Protein AF-A0A8H7IFA9-F1 (afdb_monomer_lite)

Organism: NCBI:txid456999

pLDDT: mean 80.18, std 21.83, range [23.36, 97.38]

Sequence (296 aa):
MSWFSVPSDTEEASKGNGGKNRCCEAQCGYASTTGPEGLSLKAERMDFEYNALKLVSSNLALSTVVGVPHVHAYDPRTHTLIMSDLAPFQLLSNALQEGDDKVVSRIGRALGEFMGRFHKWTSLPEHADTRKRFLENEASREDLLDYRWKLAISGAKRYGLGHDWMAEMRDEGMRDAKLGGPVVCMGDFWCSNILVSTGGDLKLYINRLGNRTPMPFMREFFKAYTTHMHLDKAHLALNVGRDLLSFGIDASWLLHSDGDVKRSIAQTGLELLEAARTGDKKALSRNPALADMYRI

Radius of gyration: 19.15 Å; chains: 1; bounding box: 44×47×42 Å

Foldseek 3Di:
DAKAFDDDADDDDDADDDDDDFFFDFPPDPPQPQDVVRLDDDLCRLVLVVLVLVLQRGHPVLAPFEHEWAWDDADPVRSTTTTDDDPPKAQVQCCCVVPDLVSLLVQLQRQLSSQLSQQRHQLDPVNPVVNVVSLVRCCRLPVVLLVLLVQLQVLCVVLVNHDPCSVVLSVVSSVNSNVGYRGMDPSCQDSCFKIWDPDDDTHIGTHDHADDDDDSRNLSSLVNNVVRTDDDLLVVLLVQLSCLSGCVQPPPNCPPPDPVSSSVSNVLSSLSNVCSVVVVPVSSCPRPVCVSSNVD

Structure (mmCIF, N/CA/C/O backbone):
data_AF-A0A8H7IFA9-F1
#
_entry.id   AF-A0A8H7IFA9-F1
#
loop_
_atom_site.group_PDB
_atom_site.id
_atom_site.type_symbol
_atom_site.label_atom_id
_atom_site.label_alt_id
_atom_site.label_comp_id
_atom_site.label_asym_id
_atom_site.label_entity_id
_atom_site.label_seq_id
_atom_site.pdbx_PDB_ins_code
_atom_site.Cartn_x
_atom_site.Cartn_y
_atom_site.Cartn_z
_atom_site.occupancy
_atom_site.B_iso_or_equiv
_atom_site.auth_seq_id
_atom_site.auth_comp_id
_atom_site.auth_asym_id
_atom_site.auth_atom_id
_atom_site.pdbx_PDB_model_num
ATOM 1 N N . MET A 1 1 ? -7.585 -4.317 -7.102 1.00 33.78 1 MET A N 1
ATOM 2 C CA . MET A 1 1 ? -6.611 -4.886 -6.159 1.00 33.78 1 MET A CA 1
ATOM 3 C C . MET A 1 1 ? -5.366 -5.345 -6.898 1.00 33.78 1 MET A C 1
ATOM 5 O O . MET A 1 1 ? -5.423 -5.605 -8.098 1.00 33.78 1 MET A O 1
ATOM 9 N N . SER A 1 2 ? -4.224 -5.358 -6.219 1.00 34.31 2 SER A N 1
ATOM 10 C CA . SER A 1 2 ? -2.905 -5.695 -6.764 1.00 34.31 2 SER A CA 1
ATOM 11 C C . SER A 1 2 ? -2.008 -6.133 -5.614 1.00 34.31 2 SER A C 1
ATOM 13 O O . SER A 1 2 ? -2.077 -5.540 -4.538 1.00 34.31 2 SER A O 1
ATOM 15 N N . TRP A 1 3 ? -1.178 -7.149 -5.842 1.00 36.59 3 TRP A N 1
ATOM 16 C CA . TRP A 1 3 ? -0.348 -7.783 -4.815 1.00 36.59 3 TRP A CA 1
ATOM 17 C C . TRP A 1 3 ? 1.044 -8.081 -5.392 1.00 36.59 3 TRP A C 1
ATOM 19 O O . TRP A 1 3 ? 1.136 -8.610 -6.499 1.00 36.59 3 TRP A O 1
ATOM 29 N N . PHE A 1 4 ? 2.101 -7.708 -4.668 1.00 35.22 4 PHE A N 1
ATOM 30 C CA . PHE A 1 4 ? 3.522 -7.851 -5.044 1.00 35.22 4 PHE A CA 1
ATOM 31 C C . PHE A 1 4 ? 4.385 -7.989 -3.770 1.00 35.22 4 PHE A C 1
ATOM 33 O O . PHE A 1 4 ? 3.815 -8.077 -2.684 1.00 35.22 4 PHE A O 1
ATOM 40 N N . SER A 1 5 ? 5.725 -8.025 -3.850 1.00 28.70 5 SER A N 1
ATOM 41 C CA . SER A 1 5 ? 6.581 -8.288 -2.670 1.00 28.70 5 SER A CA 1
ATOM 42 C C . SER A 1 5 ? 7.761 -7.321 -2.456 1.00 28.70 5 SER A C 1
ATOM 44 O O . SER A 1 5 ? 8.273 -6.782 -3.432 1.00 28.70 5 SER A O 1
ATOM 46 N N . VAL A 1 6 ? 8.160 -7.084 -1.187 1.00 33.47 6 VAL A N 1
ATOM 47 C CA . VAL A 1 6 ? 9.027 -5.951 -0.732 1.00 33.47 6 VAL A CA 1
ATOM 48 C C . VAL A 1 6 ? 10.023 -6.350 0.411 1.00 33.47 6 VAL A C 1
ATOM 50 O O . VAL A 1 6 ? 9.720 -7.299 1.135 1.00 33.47 6 VAL A O 1
ATOM 53 N N . PRO A 1 7 ? 11.206 -5.700 0.589 1.00 26.55 7 PRO A N 1
ATOM 54 C CA . PRO A 1 7 ? 12.233 -6.005 1.628 1.00 26.55 7 PRO A CA 1
ATOM 55 C C . PRO A 1 7 ? 11.936 -5.807 3.143 1.00 26.55 7 PRO A C 1
ATOM 57 O O . PRO A 1 7 ? 11.428 -4.760 3.536 1.00 26.55 7 PRO A O 1
ATOM 60 N N . SER A 1 8 ? 12.342 -6.799 3.976 1.00 31.69 8 SER A N 1
ATOM 61 C CA . SER A 1 8 ? 12.458 -6.866 5.469 1.00 31.69 8 SER A CA 1
ATOM 62 C C . SER A 1 8 ? 12.531 -8.331 6.005 1.00 31.69 8 SER A C 1
ATOM 64 O O . SER A 1 8 ? 11.895 -9.198 5.409 1.00 31.69 8 SER A O 1
ATOM 66 N N . ASP A 1 9 ? 13.168 -8.617 7.155 1.00 29.77 9 ASP A N 1
ATOM 67 C CA . ASP A 1 9 ? 13.463 -9.992 7.664 1.00 29.77 9 ASP A CA 1
ATOM 68 C C . ASP A 1 9 ? 12.607 -10.506 8.887 1.00 29.77 9 ASP A C 1
ATOM 70 O O . ASP A 1 9 ? 12.292 -9.710 9.767 1.00 29.77 9 ASP A O 1
ATOM 74 N N . THR A 1 10 ? 12.304 -11.833 8.963 1.00 34.34 10 THR A N 1
ATOM 75 C CA . THR A 1 10 ? 11.908 -12.735 10.126 1.00 34.34 10 THR A CA 1
ATOM 76 C C . THR A 1 10 ? 10.677 -12.415 11.047 1.00 34.34 10 THR A C 1
ATOM 78 O O . THR A 1 10 ? 10.034 -11.382 10.877 1.00 34.34 10 THR A O 1
ATOM 81 N N . GLU A 1 11 ? 10.264 -13.162 12.112 1.00 30.22 11 GLU A N 1
ATOM 82 C CA . GLU A 1 11 ? 9.839 -14.590 12.374 1.00 30.22 11 GLU A CA 1
ATOM 83 C C . GLU A 1 11 ? 8.815 -14.646 13.573 1.00 30.22 11 GLU A C 1
ATOM 85 O O . GLU A 1 11 ? 8.858 -13.727 14.395 1.00 30.22 11 GLU A O 1
ATOM 90 N N . GLU A 1 12 ? 7.849 -15.564 13.839 1.00 31.11 12 GLU A N 1
ATOM 91 C CA . GLU A 1 12 ? 7.460 -16.936 13.382 1.00 31.11 12 GLU A CA 1
ATOM 92 C C . GLU A 1 12 ? 5.887 -17.133 13.311 1.00 31.11 12 GLU A C 1
ATOM 94 O O . GLU A 1 12 ? 5.221 -16.279 12.726 1.00 31.11 12 GLU A O 1
ATOM 99 N N . ALA A 1 13 ? 5.257 -18.210 13.846 1.00 30.11 13 ALA A N 1
ATOM 100 C CA . ALA A 1 13 ? 4.047 -18.884 13.291 1.00 30.11 13 ALA A CA 1
ATOM 101 C C . ALA A 1 13 ? 2.819 -19.199 14.233 1.00 30.11 13 ALA A C 1
ATOM 103 O O . ALA A 1 13 ? 2.802 -18.886 15.423 1.00 30.11 13 ALA A O 1
ATOM 104 N N . SER A 1 14 ? 1.792 -19.897 13.674 1.00 34.59 14 SER A N 1
ATOM 105 C CA . SER A 1 14 ? 0.638 -20.660 14.283 1.00 34.59 14 SER A CA 1
ATOM 106 C C . SER A 1 14 ? -0.839 -20.149 14.101 1.00 34.59 14 SER A C 1
ATOM 108 O O . SER A 1 14 ? -1.052 -19.124 13.463 1.00 34.59 14 SER A O 1
ATOM 110 N N . LYS A 1 15 ? -1.886 -20.955 14.454 1.00 32.59 15 LYS A N 1
ATOM 111 C CA . LYS A 1 15 ? -3.124 -21.179 13.615 1.00 32.59 15 LYS A CA 1
ATOM 112 C C . LYS A 1 15 ? -4.552 -21.197 14.267 1.00 32.59 15 LYS A C 1
ATOM 114 O O . LYS A 1 15 ? -4.747 -21.870 15.271 1.00 32.59 15 LYS A O 1
ATOM 119 N N . GLY A 1 16 ? -5.572 -20.725 13.504 1.00 29.52 16 GLY A N 1
ATOM 120 C CA . GLY A 1 16 ? -6.921 -21.353 13.268 1.00 29.52 16 GLY A CA 1
ATOM 121 C C . GLY A 1 16 ? -8.156 -21.002 14.157 1.00 29.52 16 GLY A C 1
ATOM 122 O O . GLY A 1 16 ? -7.973 -20.518 15.264 1.00 29.52 16 GLY A O 1
ATOM 123 N N . ASN A 1 17 ? -9.443 -21.255 13.789 1.00 30.64 17 ASN A N 1
ATOM 124 C CA . ASN A 1 17 ? -10.125 -21.444 12.472 1.00 30.64 17 ASN A CA 1
ATOM 125 C C . ASN A 1 17 ? -11.706 -21.384 12.545 1.00 30.64 17 ASN A C 1
ATOM 127 O O . ASN A 1 17 ? -12.272 -21.840 13.533 1.00 30.64 17 ASN A O 1
ATOM 131 N N . GLY A 1 18 ? -12.403 -20.961 11.461 1.00 25.23 18 GLY A N 1
ATOM 132 C CA . GLY A 1 18 ? -13.845 -21.198 11.117 1.00 25.23 18 GLY A CA 1
ATOM 133 C C . GLY A 1 18 ? -14.915 -20.163 11.568 1.00 25.23 18 GLY A C 1
ATOM 134 O O . GLY A 1 18 ? -14.812 -19.629 12.663 1.00 25.23 18 GLY A O 1
ATOM 135 N N . GLY A 1 19 ? -16.007 -19.830 10.837 1.00 29.62 19 GLY A N 1
ATOM 136 C CA . GLY A 1 19 ? -16.478 -20.105 9.448 1.00 29.62 19 GLY A CA 1
ATOM 137 C C . GLY A 1 19 ? -17.894 -19.493 9.165 1.00 29.62 19 GLY A C 1
ATOM 138 O O . GLY A 1 19 ? -18.663 -19.349 10.115 1.00 29.62 19 GLY A O 1
ATOM 139 N N . LYS A 1 20 ? -18.263 -19.077 7.920 1.00 33.31 20 LYS A N 1
ATOM 140 C CA . LYS A 1 20 ? -19.578 -18.415 7.600 1.00 33.31 20 LYS A CA 1
ATOM 141 C C . LYS A 1 20 ? -20.036 -18.402 6.101 1.00 33.31 20 LYS A C 1
ATOM 143 O O . LYS A 1 20 ? -19.417 -19.044 5.262 1.00 33.31 20 LYS A O 1
ATOM 148 N N . ASN A 1 21 ? -21.157 -17.708 5.804 1.00 32.62 21 ASN A N 1
ATOM 149 C CA . ASN A 1 21 ? -21.997 -17.740 4.571 1.00 32.62 21 ASN A CA 1
ATOM 150 C C . ASN A 1 21 ? -21.456 -16.997 3.307 1.00 32.62 21 ASN A C 1
ATOM 152 O O . ASN A 1 21 ? -20.339 -16.484 3.311 1.00 32.62 21 ASN A O 1
ATOM 156 N N . ARG A 1 22 ? -22.240 -16.989 2.200 1.00 27.75 22 ARG A N 1
ATOM 157 C CA . ARG A 1 22 ? -21.751 -16.879 0.802 1.00 27.75 22 ARG A CA 1
ATOM 158 C C . ARG A 1 22 ? -22.452 -15.864 -0.135 1.00 27.75 22 ARG A C 1
ATOM 160 O O . ARG A 1 22 ? -23.642 -15.632 0.041 1.00 27.75 22 ARG A O 1
ATOM 167 N N . CYS A 1 23 ? -21.745 -15.364 -1.166 1.00 29.56 23 CYS A N 1
ATOM 168 C CA . CYS A 1 23 ? -22.282 -14.645 -2.354 1.00 29.56 23 CYS A CA 1
ATOM 169 C C . CYS A 1 23 ? -21.376 -14.833 -3.608 1.00 29.56 23 CYS A C 1
ATOM 171 O O . CYS A 1 23 ? -20.555 -15.746 -3.609 1.00 29.56 23 CYS A O 1
ATOM 173 N N . CYS A 1 24 ? -21.522 -14.030 -4.677 1.00 23.83 24 CYS A N 1
ATOM 174 C CA . CYS A 1 24 ? -20.833 -14.204 -5.972 1.00 23.83 24 CYS A CA 1
ATOM 175 C C . CYS A 1 24 ? -20.345 -12.877 -6.604 1.00 23.83 24 CYS A C 1
ATOM 177 O O . CYS A 1 24 ? -21.179 -12.016 -6.874 1.00 23.83 24 CYS A O 1
ATOM 179 N N . GLU A 1 25 ? -19.059 -12.750 -6.980 1.00 29.62 25 GLU A N 1
ATOM 180 C CA . GLU A 1 25 ? -18.563 -11.663 -7.853 1.00 29.62 25 GLU A CA 1
ATOM 181 C C . GLU A 1 25 ? -18.130 -12.211 -9.226 1.00 29.62 25 GLU A C 1
ATOM 183 O O . GLU A 1 25 ? -17.012 -12.680 -9.442 1.00 29.62 25 GLU A O 1
ATOM 188 N N . ALA A 1 26 ? -19.022 -12.125 -10.210 1.00 25.45 26 ALA A N 1
ATOM 189 C CA . ALA A 1 26 ? -18.613 -12.299 -11.596 1.00 25.45 26 ALA A CA 1
ATOM 190 C C . ALA A 1 26 ? -18.036 -10.978 -12.123 1.00 25.45 26 ALA A C 1
ATOM 192 O O . ALA A 1 26 ? -18.795 -10.043 -12.381 1.00 25.45 26 ALA A O 1
ATOM 193 N N . GLN A 1 27 ? -16.726 -10.927 -12.397 1.00 29.81 27 GLN A N 1
ATOM 194 C CA . GLN A 1 27 ? -16.172 -9.962 -13.359 1.00 29.81 27 GLN A CA 1
ATOM 195 C C . GLN A 1 27 ? -16.585 -10.383 -14.778 1.00 29.81 27 GLN A C 1
ATOM 197 O O . GLN A 1 27 ? -15.772 -10.782 -15.608 1.00 29.81 27 GLN A O 1
ATOM 202 N N . CYS A 1 28 ? -17.898 -10.327 -15.025 1.00 23.36 28 CYS A N 1
ATOM 203 C CA . CYS A 1 28 ? -18.499 -10.506 -16.336 1.00 23.36 28 CYS A CA 1
ATOM 204 C C . CYS A 1 28 ? -17.850 -9.493 -17.282 1.00 23.36 28 CYS A C 1
ATOM 206 O O . CYS A 1 28 ? -17.788 -8.307 -16.961 1.00 23.36 28 CYS A O 1
ATOM 208 N N . GLY A 1 29 ? -17.288 -9.991 -18.385 1.00 27.89 29 GLY A N 1
ATOM 209 C CA . GLY A 1 29 ? -16.131 -9.370 -19.024 1.00 27.89 29 GLY A CA 1
ATOM 210 C C . GLY A 1 29 ? -16.265 -7.870 -19.287 1.00 27.89 29 GLY A C 1
ATOM 211 O O . GLY A 1 29 ? -17.039 -7.452 -20.148 1.00 27.89 29 GLY A O 1
ATOM 212 N N . TYR A 1 30 ? -15.423 -7.077 -18.617 1.00 29.62 30 TYR A N 1
ATOM 213 C CA . TYR A 1 30 ? -15.090 -5.722 -19.050 1.00 29.62 30 TYR A CA 1
ATOM 214 C C . TYR A 1 30 ? -14.332 -5.811 -20.381 1.00 29.62 30 TYR A C 1
ATOM 216 O O . TYR A 1 30 ? -13.102 -5.844 -20.426 1.00 29.62 30 TYR A O 1
ATOM 224 N N . ALA A 1 31 ? -15.086 -5.896 -21.478 1.00 30.53 31 ALA A N 1
ATOM 225 C CA . ALA A 1 31 ? -14.561 -5.913 -22.833 1.00 30.53 31 ALA A CA 1
ATOM 226 C C . ALA A 1 31 ? -13.846 -4.585 -23.125 1.00 30.53 31 ALA A C 1
ATOM 228 O O . ALA A 1 31 ? -14.483 -3.576 -23.421 1.00 30.53 31 ALA A O 1
ATOM 229 N N . SER A 1 32 ? -12.517 -4.597 -22.985 1.00 35.69 32 SER A N 1
ATOM 230 C CA . SER A 1 32 ? -11.600 -3.512 -23.352 1.00 35.69 32 SER A CA 1
ATOM 231 C C . SER A 1 32 ? -12.056 -2.101 -22.950 1.00 35.69 32 SER A C 1
ATOM 233 O O . SER A 1 32 ? -11.932 -1.164 -23.740 1.00 35.69 32 SER A O 1
ATOM 235 N N . THR A 1 33 ? -12.546 -1.905 -21.720 1.00 33.50 33 THR A N 1
ATOM 236 C CA . THR A 1 33 ? -12.581 -0.548 -21.156 1.00 33.50 33 THR A CA 1
ATOM 237 C C . THR A 1 33 ? -11.149 -0.110 -20.914 1.00 33.50 33 THR A C 1
ATOM 239 O O . THR A 1 33 ? -10.535 -0.496 -19.919 1.00 33.50 33 THR A O 1
ATOM 242 N N . THR A 1 34 ? -10.620 0.683 -21.843 1.00 34.81 34 THR A N 1
ATOM 243 C CA . THR A 1 34 ? -9.342 1.367 -21.688 1.00 34.81 34 THR A CA 1
ATOM 244 C C . THR A 1 34 ? -9.323 2.090 -20.347 1.00 34.81 34 THR A C 1
ATOM 246 O O . THR A 1 34 ? -10.155 2.971 -20.110 1.00 34.81 34 THR A O 1
ATOM 249 N N . GLY A 1 35 ? -8.366 1.748 -19.482 1.00 45.25 35 GLY A N 1
ATOM 250 C CA . GLY A 1 35 ? -8.024 2.620 -18.364 1.00 45.25 35 GLY A CA 1
ATOM 251 C C . GLY A 1 35 ? -7.562 3.997 -18.869 1.00 45.25 35 GLY A C 1
ATOM 252 O O . GLY A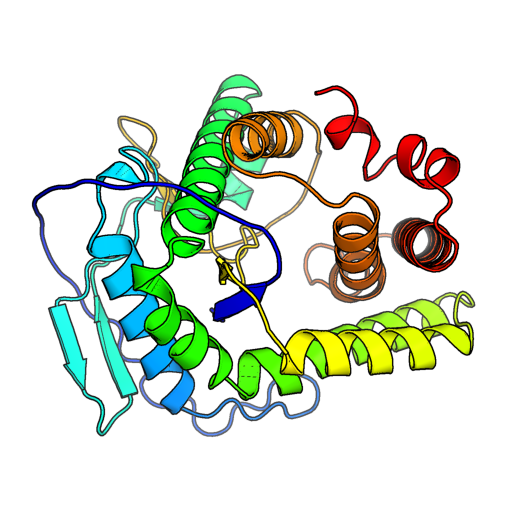 1 35 ? -7.382 4.181 -20.081 1.00 45.25 35 GLY A O 1
ATOM 253 N N . PRO A 1 36 ? -7.323 4.969 -17.971 1.00 47.03 36 PRO A N 1
ATOM 254 C CA . PRO A 1 36 ? -6.552 6.148 -18.351 1.00 47.03 36 PRO A CA 1
ATOM 255 C C . PRO A 1 36 ? -5.256 5.697 -19.050 1.00 47.03 36 PRO A C 1
ATOM 257 O O . PRO A 1 36 ? -4.587 4.772 -18.593 1.00 47.03 36 PRO A O 1
ATOM 260 N N . GLU A 1 37 ? -4.971 6.297 -20.207 1.00 54.41 37 GLU A N 1
ATOM 261 C CA . GLU A 1 37 ? -3.841 5.951 -21.090 1.00 54.41 37 GLU A CA 1
ATOM 262 C C . GLU A 1 37 ? -3.822 4.503 -21.636 1.00 54.41 37 GLU A C 1
ATOM 264 O O . GLU A 1 37 ? -2.789 4.013 -22.081 1.00 54.41 37 GLU A O 1
ATOM 269 N N . GLY A 1 38 ? -4.972 3.819 -21.685 1.00 57.75 38 GLY A N 1
ATOM 270 C CA . GLY A 1 38 ? -5.111 2.553 -22.419 1.00 57.75 38 GLY A CA 1
ATOM 271 C C . GLY A 1 38 ? -4.561 1.314 -21.706 1.00 57.75 38 GLY A C 1
ATOM 272 O O . GLY A 1 38 ? -4.407 0.274 -22.344 1.00 57.75 38 GLY A O 1
ATOM 273 N N . LEU A 1 39 ? -4.297 1.400 -20.397 1.00 66.88 39 LEU A N 1
ATOM 274 C CA . LEU A 1 39 ? -3.782 0.295 -19.582 1.00 66.88 39 LEU A CA 1
ATOM 275 C C . LEU A 1 39 ? -4.712 -0.939 -19.642 1.00 66.88 39 LEU A C 1
ATOM 277 O O . LEU A 1 39 ? -5.769 -0.970 -19.008 1.00 66.88 39 LEU A O 1
ATOM 281 N N . SER A 1 40 ? -4.320 -1.956 -20.415 1.00 74.81 40 SER A N 1
ATOM 282 C CA . SER A 1 40 ? -5.105 -3.177 -20.639 1.00 74.81 40 SER A CA 1
ATOM 283 C C . SER A 1 40 ? -4.735 -4.256 -19.619 1.00 74.81 40 SER A C 1
ATOM 285 O O . SER A 1 40 ? -3.809 -5.041 -19.820 1.00 74.81 40 SER A O 1
ATOM 287 N N . LEU A 1 41 ? -5.443 -4.274 -18.489 1.00 79.38 41 LEU A N 1
ATOM 288 C CA . LEU A 1 41 ? -5.216 -5.255 -17.426 1.00 79.38 41 LEU A CA 1
ATOM 289 C C . LEU A 1 41 ? -5.796 -6.623 -17.817 1.00 79.38 41 LEU A C 1
ATOM 291 O O . LEU A 1 41 ? -7.011 -6.772 -17.944 1.00 79.38 41 LEU A O 1
ATOM 295 N N . LYS A 1 42 ? -4.916 -7.620 -17.964 1.00 86.56 42 LYS A N 1
ATOM 296 C CA . LYS A 1 42 ? -5.271 -9.007 -18.300 1.00 86.56 42 LYS A CA 1
ATOM 297 C C . LYS A 1 42 ? -6.129 -9.674 -17.208 1.00 86.56 42 LYS A C 1
ATOM 299 O O . LYS A 1 42 ? -6.080 -9.279 -16.039 1.00 86.56 42 LYS A O 1
ATOM 304 N N . ALA A 1 43 ? -6.895 -10.701 -17.576 1.00 88.25 43 ALA A N 1
ATOM 305 C CA . ALA A 1 43 ? -7.838 -11.379 -16.679 1.00 88.25 43 ALA A CA 1
ATOM 306 C C . ALA A 1 43 ? -7.125 -12.217 -15.599 1.00 88.25 43 ALA A C 1
ATOM 308 O O . ALA A 1 43 ? -7.577 -12.273 -14.455 1.00 88.25 43 ALA A O 1
ATOM 309 N N . GLU A 1 44 ? -5.948 -12.745 -15.935 1.00 89.75 44 GLU A N 1
ATOM 310 C CA . GLU A 1 44 ? -5.018 -13.514 -15.097 1.00 89.75 44 GLU A CA 1
ATOM 311 C C . GLU A 1 44 ? -4.630 -12.798 -13.786 1.00 89.75 44 GLU A C 1
ATOM 313 O O . GLU A 1 44 ? -4.163 -13.430 -12.839 1.00 89.75 44 GLU A O 1
ATOM 318 N N . ARG A 1 45 ? -4.876 -11.482 -13.673 1.00 88.56 45 ARG A N 1
ATOM 319 C CA . ARG A 1 45 ? -4.778 -10.735 -12.405 1.00 88.56 45 ARG A CA 1
ATOM 320 C C . ARG A 1 45 ? -5.643 -11.347 -11.288 1.00 88.56 45 ARG A C 1
ATOM 322 O O . ARG A 1 45 ? -5.279 -11.271 -10.116 1.00 88.56 45 ARG A O 1
ATOM 329 N N . MET A 1 46 ? -6.781 -11.956 -11.641 1.00 92.19 46 MET A N 1
ATOM 330 C CA . MET A 1 46 ? -7.723 -12.541 -10.680 1.00 92.19 46 MET A CA 1
ATOM 331 C C . MET A 1 46 ? -7.179 -13.814 -10.031 1.00 92.19 46 MET A C 1
ATOM 333 O O . MET A 1 46 ? -7.602 -14.166 -8.934 1.00 92.19 46 MET A O 1
ATOM 337 N N . ASP A 1 47 ? -6.198 -14.467 -10.651 1.00 94.06 47 ASP A N 1
ATOM 338 C CA . ASP A 1 47 ? -5.479 -15.604 -10.085 1.00 94.06 47 ASP A CA 1
ATOM 339 C C . ASP A 1 47 ? -4.681 -15.155 -8.857 1.00 94.06 47 ASP A C 1
ATOM 341 O O . ASP A 1 47 ? -4.655 -15.840 -7.835 1.00 94.06 47 ASP A O 1
ATOM 345 N N . PHE A 1 48 ? -4.043 -13.985 -8.930 1.00 94.12 48 PHE A N 1
ATOM 346 C CA . PHE A 1 48 ? -3.317 -13.394 -7.806 1.00 94.12 48 PHE A CA 1
ATOM 347 C C . PHE A 1 48 ? -4.282 -12.927 -6.712 1.00 94.12 48 PHE A C 1
ATOM 349 O O . PHE A 1 48 ? -4.012 -13.166 -5.539 1.00 94.12 48 PHE A O 1
ATOM 356 N N . GLU A 1 49 ? -5.434 -12.357 -7.079 1.00 93.88 49 GLU A N 1
ATOM 357 C CA . GLU A 1 49 ? -6.484 -11.973 -6.124 1.00 93.88 49 GLU A CA 1
ATOM 358 C C . GLU A 1 49 ? -7.046 -13.186 -5.365 1.00 93.88 49 GLU A C 1
ATOM 360 O O . GLU A 1 49 ? -7.065 -13.211 -4.135 1.00 93.88 49 GLU A O 1
ATOM 365 N N . TYR A 1 50 ? -7.428 -14.242 -6.085 1.00 95.62 50 TYR A N 1
ATOM 366 C CA . TYR A 1 50 ? -7.876 -15.512 -5.514 1.00 95.62 50 TYR A CA 1
ATOM 367 C C . TYR A 1 50 ? -6.835 -16.118 -4.561 1.00 95.62 50 TYR A C 1
ATOM 369 O O . TYR A 1 50 ? -7.175 -16.544 -3.452 1.00 95.62 50 TYR A O 1
ATOM 377 N N . ASN A 1 51 ? -5.562 -16.125 -4.969 1.00 95.44 51 ASN A N 1
ATOM 378 C CA . ASN A 1 51 ? -4.466 -16.613 -4.136 1.00 95.44 51 ASN A CA 1
ATOM 379 C C . ASN A 1 51 ? -4.238 -15.725 -2.900 1.00 95.44 51 ASN A C 1
ATOM 381 O O . ASN A 1 51 ? -3.984 -16.262 -1.825 1.00 95.44 51 ASN A O 1
ATOM 385 N N . ALA A 1 52 ? -4.382 -14.400 -3.003 1.00 95.31 52 ALA A N 1
ATOM 386 C CA . ALA A 1 52 ? -4.223 -13.479 -1.876 1.00 95.31 52 ALA A CA 1
ATOM 387 C C . ALA A 1 52 ? -5.357 -13.620 -0.852 1.00 95.31 52 ALA A C 1
ATOM 389 O O . ALA A 1 52 ? -5.101 -13.764 0.344 1.00 95.31 52 ALA A O 1
ATOM 390 N N . LEU A 1 53 ? -6.608 -13.683 -1.317 1.00 95.06 53 LEU A N 1
ATOM 391 C CA . LEU A 1 53 ? -7.771 -13.938 -0.465 1.00 95.06 53 LEU A CA 1
ATOM 392 C C . LEU A 1 53 ? -7.650 -15.286 0.254 1.00 95.06 53 LEU A C 1
ATOM 394 O O . LEU A 1 53 ? -7.956 -15.371 1.446 1.00 95.06 53 LEU A O 1
ATOM 398 N N . LYS A 1 54 ? -7.155 -16.332 -0.426 1.00 95.38 54 LYS A N 1
ATOM 399 C CA . LYS A 1 54 ? -6.861 -17.626 0.208 1.00 95.38 54 LYS A CA 1
ATOM 400 C C . LYS A 1 54 ? -5.703 -17.565 1.199 1.00 95.38 54 LYS A C 1
ATOM 402 O O . LYS A 1 54 ? -5.828 -18.153 2.271 1.00 95.38 54 LYS A O 1
ATOM 407 N N . LEU A 1 55 ? -4.621 -16.854 0.878 1.00 95.00 55 LEU A N 1
ATOM 408 C CA . LEU A 1 55 ? -3.478 -16.667 1.771 1.00 95.00 55 LEU A CA 1
ATOM 409 C C . LEU A 1 55 ? -3.928 -16.010 3.081 1.00 95.00 55 LEU A C 1
ATOM 411 O O . LEU A 1 55 ? -3.764 -16.606 4.143 1.00 95.00 55 LEU A O 1
ATOM 415 N N . VAL A 1 56 ? -4.588 -14.850 3.012 1.00 94.31 56 VAL A N 1
ATOM 416 C CA . VAL A 1 56 ? -5.099 -14.142 4.200 1.00 94.31 56 VAL A CA 1
ATOM 417 C C . VAL A 1 56 ? -6.124 -14.995 4.958 1.00 94.31 56 VAL A C 1
ATOM 419 O O . VAL A 1 56 ? -6.026 -15.131 6.175 1.00 94.31 56 VAL A O 1
ATOM 422 N N . SER A 1 57 ? -7.060 -15.648 4.255 1.00 93.62 57 SER A N 1
ATOM 423 C CA . SER A 1 57 ? -8.062 -16.526 4.889 1.00 93.62 57 SER A CA 1
ATOM 424 C C . SER A 1 57 ? -7.461 -17.743 5.605 1.00 93.62 57 SER A C 1
ATOM 426 O O . SER A 1 57 ? -8.119 -18.324 6.466 1.00 93.62 57 SER A O 1
ATOM 428 N N . SER A 1 58 ? -6.241 -18.164 5.251 1.00 95.31 58 SER A N 1
ATOM 429 C CA . SER A 1 58 ? -5.593 -19.331 5.863 1.00 95.31 58 SER A CA 1
ATOM 430 C C . SER A 1 58 ? -5.039 -19.065 7.269 1.00 95.31 58 SER A C 1
ATOM 432 O O . SER A 1 58 ? -4.838 -20.018 8.026 1.00 95.31 58 SER A O 1
ATOM 434 N N . ASN A 1 59 ? -4.851 -17.794 7.653 1.00 95.00 59 ASN A N 1
ATOM 435 C CA . ASN A 1 59 ? -4.332 -17.413 8.964 1.00 95.00 59 ASN A CA 1
ATOM 436 C C . ASN A 1 59 ? -5.252 -16.422 9.704 1.00 95.00 59 ASN A C 1
ATOM 438 O O . ASN A 1 59 ? -5.074 -15.207 9.660 1.00 95.00 59 ASN A O 1
ATOM 442 N N . LEU A 1 60 ? -6.203 -16.954 10.480 1.00 91.25 60 LEU A N 1
ATOM 443 C CA . LEU A 1 60 ? -7.091 -16.134 11.317 1.00 91.25 60 LEU A CA 1
ATOM 444 C C . LEU A 1 60 ? -6.397 -15.477 12.533 1.00 91.25 60 LEU A C 1
ATOM 446 O O . LEU A 1 60 ? -7.020 -14.660 13.204 1.00 91.25 60 LEU A O 1
ATOM 450 N N . ALA A 1 61 ? -5.126 -15.785 12.828 1.00 93.81 61 ALA A N 1
ATOM 451 C CA . ALA A 1 61 ? -4.375 -15.107 13.894 1.00 93.81 61 ALA A CA 1
ATOM 452 C C . ALA A 1 61 ? -3.867 -13.707 13.474 1.00 93.81 61 ALA A C 1
ATOM 454 O O . ALA A 1 61 ? -3.427 -12.921 14.322 1.00 93.81 61 ALA A O 1
ATOM 455 N N . LEU A 1 62 ? -3.969 -13.365 12.181 1.00 91.44 62 LEU A N 1
ATOM 456 C CA . LEU A 1 62 ? -3.641 -12.038 11.651 1.00 91.44 62 LEU A CA 1
ATOM 457 C C . LEU A 1 62 ? -4.519 -10.933 12.256 1.00 91.44 62 LEU A C 1
ATOM 459 O O . LEU A 1 62 ? -4.008 -9.867 12.585 1.00 91.44 62 LEU A O 1
ATOM 463 N N . SER A 1 63 ? -5.824 -11.167 12.427 1.00 92.31 63 SER A N 1
ATOM 464 C CA . SER A 1 63 ? -6.722 -10.253 13.142 1.00 92.31 63 SER A CA 1
ATOM 465 C C . SER A 1 63 ? -8.063 -10.913 13.473 1.00 92.31 63 SER A C 1
ATOM 467 O O . SER A 1 63 ? -8.580 -11.719 12.706 1.00 92.31 63 SER A O 1
ATOM 469 N N . THR A 1 64 ? -8.674 -10.498 14.584 1.00 88.88 64 THR A N 1
ATOM 470 C CA . THR A 1 64 ? -10.087 -10.772 14.908 1.00 88.88 64 THR A CA 1
ATOM 471 C C . THR A 1 64 ? -11.037 -9.663 14.428 1.00 88.88 64 THR A C 1
ATOM 473 O O . THR A 1 64 ? -12.255 -9.806 14.538 1.00 88.88 64 THR A O 1
ATOM 476 N N . VAL A 1 65 ? -10.489 -8.556 13.904 1.00 91.62 65 VAL A N 1
ATOM 477 C CA . VAL A 1 65 ? -11.210 -7.334 13.496 1.00 91.62 65 VAL A CA 1
ATOM 478 C C . VAL A 1 65 ? -11.154 -7.120 11.983 1.00 91.62 65 VAL A C 1
ATOM 480 O O . VAL A 1 65 ? -12.163 -6.754 11.380 1.00 91.62 65 VAL A O 1
ATOM 483 N N . VAL A 1 66 ? -9.988 -7.334 11.369 1.00 92.62 66 VAL A N 1
ATOM 484 C CA . VAL A 1 66 ? -9.781 -7.210 9.919 1.00 92.62 66 VAL A CA 1
ATOM 485 C C . VAL A 1 66 ? -9.987 -8.568 9.253 1.00 92.62 66 VAL A C 1
ATOM 487 O O . VAL A 1 66 ? -9.465 -9.575 9.727 1.00 92.62 66 VAL A O 1
ATOM 490 N N . GLY A 1 67 ? -10.733 -8.599 8.152 1.00 91.94 67 GLY A N 1
ATOM 491 C CA . GLY A 1 67 ? -10.994 -9.802 7.372 1.00 91.94 67 GLY A CA 1
ATOM 492 C C . GLY A 1 67 ? -11.095 -9.524 5.874 1.00 91.94 67 GLY A C 1
ATOM 493 O O . GLY A 1 67 ? -11.070 -8.383 5.417 1.00 91.94 67 GLY A O 1
ATOM 494 N N . VAL A 1 68 ? -11.227 -10.601 5.105 1.00 92.56 68 VAL A N 1
ATOM 495 C CA . VAL A 1 68 ? -11.412 -10.579 3.647 1.00 92.56 68 VAL A CA 1
ATOM 496 C C . VAL A 1 68 ? -12.704 -11.313 3.267 1.00 92.56 68 VAL A C 1
ATOM 498 O O . VAL A 1 68 ? -13.177 -12.138 4.057 1.00 92.56 68 VAL A O 1
ATOM 501 N N . PRO A 1 69 ? -13.297 -11.048 2.087 1.00 92.25 69 PRO A N 1
ATOM 502 C CA . PRO A 1 69 ? -14.370 -11.880 1.549 1.00 92.25 69 PRO A CA 1
ATOM 503 C C . PRO A 1 69 ? -13.973 -13.361 1.545 1.00 92.25 69 PRO A C 1
ATOM 505 O O . PRO A 1 69 ? -12.910 -13.731 1.043 1.00 92.25 69 PRO A O 1
ATOM 508 N N . HIS A 1 70 ? -14.826 -14.229 2.088 1.00 90.75 70 HIS A N 1
ATOM 509 C CA . HIS A 1 70 ? -14.599 -15.667 1.992 1.00 90.75 70 HIS A CA 1
ATOM 510 C C . HIS A 1 70 ? -14.866 -16.107 0.545 1.00 90.75 70 HIS A C 1
ATOM 512 O O . HIS A 1 70 ? -15.932 -15.835 0.008 1.00 90.75 70 HIS A O 1
ATOM 518 N N . VAL A 1 71 ? -13.908 -16.781 -0.096 1.00 93.12 71 VAL A N 1
ATOM 519 C CA . VAL A 1 71 ? -14.070 -17.338 -1.452 1.00 93.12 71 VAL A CA 1
ATOM 520 C C . VAL A 1 71 ? -14.756 -18.703 -1.397 1.00 93.12 71 VAL A C 1
ATOM 522 O O . VAL A 1 71 ? -14.353 -19.565 -0.616 1.00 93.12 71 VAL A O 1
ATOM 525 N N . HIS A 1 72 ? -15.743 -18.938 -2.265 1.00 94.69 72 HIS A N 1
ATOM 526 C CA . HIS A 1 72 ? -16.495 -20.201 -2.329 1.00 94.69 72 HIS A CA 1
ATOM 527 C C . HIS A 1 72 ? -16.282 -20.977 -3.625 1.00 94.69 72 HIS A C 1
ATOM 529 O O . HIS A 1 72 ? -16.353 -22.204 -3.608 1.00 94.69 72 HIS A O 1
ATOM 535 N N . ALA A 1 73 ? -16.046 -20.277 -4.733 1.00 96.25 73 ALA A N 1
ATOM 536 C CA . ALA A 1 73 ? -15.670 -20.876 -6.005 1.00 96.25 73 ALA A CA 1
ATOM 537 C C . ALA A 1 73 ? -14.780 -19.911 -6.794 1.00 96.25 73 ALA A C 1
ATOM 539 O O . ALA A 1 73 ? -14.857 -18.695 -6.636 1.00 96.25 73 ALA A O 1
ATOM 540 N N . TYR A 1 74 ? -13.926 -20.470 -7.637 1.00 96.75 74 TYR A N 1
ATOM 541 C CA . TYR A 1 74 ? -13.086 -19.728 -8.563 1.00 96.75 74 TYR A CA 1
ATOM 542 C C . TYR A 1 74 ? -12.867 -20.604 -9.797 1.00 96.75 74 TYR A C 1
ATOM 544 O O . TYR A 1 74 ? -12.533 -21.782 -9.645 1.00 96.75 74 TYR A O 1
ATOM 552 N N . ASP A 1 75 ? -13.093 -20.051 -10.987 1.00 96.50 75 ASP A N 1
ATOM 553 C CA . ASP A 1 75 ? -12.854 -20.743 -12.256 1.00 96.50 75 ASP A CA 1
ATOM 554 C C . ASP A 1 75 ? -11.610 -20.149 -12.944 1.00 96.50 75 ASP A C 1
ATOM 556 O O . ASP A 1 75 ? -11.666 -19.003 -13.401 1.00 96.50 75 ASP A O 1
ATOM 560 N N . PRO A 1 76 ? -10.493 -20.899 -13.045 1.00 95.06 76 PRO A N 1
ATOM 561 C CA . PRO A 1 76 ? -9.274 -20.441 -13.712 1.00 95.06 76 PRO A CA 1
ATOM 562 C C . PRO A 1 76 ? -9.384 -20.390 -15.244 1.00 95.06 76 PRO A C 1
ATOM 564 O O . PRO A 1 76 ? -8.473 -19.890 -15.891 1.00 95.06 76 PRO A O 1
ATOM 567 N N . ARG A 1 77 ? -10.460 -20.908 -15.858 1.00 93.88 77 ARG A N 1
ATOM 568 C CA . ARG A 1 77 ? -10.693 -20.807 -17.314 1.00 93.88 77 ARG A CA 1
ATOM 569 C C . ARG A 1 77 ? -11.356 -19.495 -17.717 1.00 93.88 77 ARG A C 1
ATOM 571 O O . ARG A 1 77 ? -11.226 -19.074 -18.861 1.00 93.88 77 ARG A O 1
ATOM 578 N N . THR A 1 78 ? -12.095 -18.879 -16.796 1.00 94.25 78 THR A N 1
ATOM 579 C CA . THR A 1 78 ? -12.818 -17.615 -17.007 1.00 94.25 78 THR A CA 1
ATOM 580 C C . THR A 1 78 ? -12.400 -16.532 -16.011 1.00 94.25 78 THR A C 1
ATOM 582 O O . THR A 1 78 ? -13.059 -15.496 -15.918 1.00 94.25 78 THR A O 1
ATOM 585 N N . HIS A 1 79 ? -11.342 -16.781 -15.229 1.00 93.75 79 HIS A N 1
ATOM 586 C CA . HIS A 1 79 ? -10.789 -15.899 -14.195 1.00 93.75 79 HIS A CA 1
ATOM 587 C C . HIS A 1 79 ? -11.859 -15.316 -13.241 1.00 93.75 79 HIS A C 1
ATOM 589 O O . HIS A 1 79 ? -11.784 -14.171 -12.799 1.00 93.75 79 HIS A O 1
ATOM 595 N N . THR A 1 80 ? -12.898 -16.105 -12.948 1.00 94.56 80 THR A N 1
ATOM 596 C CA . THR A 1 80 ? -14.131 -15.667 -12.266 1.00 94.56 80 THR A CA 1
ATOM 597 C C . THR A 1 80 ? -14.106 -16.043 -10.783 1.00 94.56 80 THR A C 1
ATOM 599 O O . THR A 1 80 ? -13.758 -17.176 -10.461 1.00 94.56 80 THR A O 1
ATOM 602 N N . LEU A 1 81 ? -14.490 -15.130 -9.876 1.00 91.44 81 LEU A N 1
ATOM 603 C CA . LEU A 1 81 ? -14.223 -15.234 -8.431 1.00 91.44 81 LEU A CA 1
ATOM 604 C C . LEU A 1 81 ? -15.482 -15.062 -7.555 1.00 91.44 81 LEU A C 1
ATOM 606 O O . LEU A 1 81 ? -15.907 -13.966 -7.208 1.00 91.44 81 LEU A O 1
ATOM 610 N N . ILE A 1 82 ? -16.068 -16.172 -7.124 1.00 94.19 82 ILE A N 1
ATOM 611 C CA . ILE A 1 82 ? -17.299 -16.199 -6.325 1.00 94.19 82 ILE A CA 1
ATOM 612 C C . ILE A 1 82 ? -16.957 -16.111 -4.827 1.00 94.19 82 ILE A C 1
ATOM 614 O O . ILE A 1 82 ? -16.388 -17.050 -4.260 1.00 94.19 82 ILE A O 1
ATOM 618 N N . MET A 1 83 ? -17.304 -14.988 -4.185 1.00 94.69 83 MET A N 1
ATOM 619 C CA . MET A 1 83 ? -16.954 -14.664 -2.793 1.00 94.69 83 MET A CA 1
ATOM 620 C C . MET A 1 83 ? -18.044 -13.874 -2.045 1.00 94.69 83 MET A C 1
ATOM 622 O O . MET A 1 83 ? -18.940 -13.300 -2.663 1.00 94.69 83 MET A O 1
ATOM 626 N N . SER A 1 84 ? -17.971 -13.859 -0.708 1.00 90.88 84 SER A N 1
ATOM 627 C CA . SER A 1 84 ? -18.978 -13.252 0.175 1.00 90.88 84 SER A CA 1
ATOM 628 C C . SER A 1 84 ? -19.233 -11.775 -0.128 1.00 90.88 84 SER A C 1
ATOM 630 O O . SER A 1 84 ? -18.326 -10.952 -0.028 1.00 90.88 84 SER A O 1
ATOM 632 N N . ASP A 1 85 ? -20.506 -11.438 -0.336 1.00 89.06 85 ASP A N 1
ATOM 633 C CA . ASP A 1 85 ? -21.018 -10.108 -0.021 1.00 89.06 85 ASP A CA 1
ATOM 634 C C . ASP A 1 85 ? -20.928 -9.931 1.498 1.00 89.06 85 ASP A C 1
ATOM 636 O O . ASP A 1 85 ? -21.065 -10.881 2.278 1.00 89.06 85 ASP A O 1
ATOM 640 N N . LEU A 1 86 ? -20.624 -8.709 1.896 1.00 83.75 86 LEU A N 1
ATOM 641 C CA . LEU A 1 86 ? -20.264 -8.348 3.251 1.00 83.75 86 LEU A CA 1
ATOM 642 C C . LEU A 1 86 ? -21.398 -7.621 3.972 1.00 83.75 86 LEU A C 1
ATOM 644 O O . LEU A 1 86 ? -21.386 -7.620 5.198 1.00 83.75 86 LEU A O 1
ATOM 648 N N . ALA A 1 87 ? -22.350 -7.020 3.244 1.00 82.00 87 ALA A N 1
ATOM 649 C CA . ALA A 1 87 ? -23.332 -6.057 3.750 1.00 82.00 87 ALA A CA 1
ATOM 650 C C . ALA A 1 87 ? -23.971 -6.415 5.121 1.00 82.00 87 ALA A C 1
ATOM 652 O O . ALA A 1 87 ? -24.336 -7.572 5.350 1.00 82.00 87 ALA A O 1
ATOM 653 N N . PRO A 1 88 ? -24.175 -5.435 6.034 1.00 85.94 88 PRO A N 1
ATOM 654 C CA . PRO A 1 88 ? -24.084 -3.982 5.833 1.00 85.94 88 PRO A CA 1
ATOM 655 C C . PRO A 1 88 ? -22.717 -3.382 6.223 1.00 85.94 88 PRO A C 1
ATOM 657 O O . PRO A 1 88 ? -22.295 -3.433 7.379 1.00 85.94 88 PRO A O 1
ATOM 660 N N . PHE A 1 89 ? -22.033 -2.783 5.245 1.00 88.44 89 PHE A N 1
ATOM 661 C CA . PHE A 1 89 ? -20.727 -2.134 5.404 1.00 88.44 89 PHE A CA 1
ATOM 662 C C . PHE A 1 89 ? -20.703 -0.807 4.645 1.00 88.44 89 PHE A C 1
ATOM 664 O O . PHE A 1 89 ? -21.380 -0.655 3.629 1.00 88.44 89 PHE A O 1
ATOM 671 N N . GLN A 1 90 ? -19.885 0.130 5.121 1.00 90.25 90 GLN A N 1
ATOM 672 C CA . GLN A 1 90 ? -19.586 1.390 4.449 1.00 90.25 90 GLN A CA 1
ATOM 673 C C . GLN A 1 90 ? -18.113 1.487 4.050 1.00 90.25 90 GLN A C 1
ATOM 675 O O . GLN A 1 90 ? -17.282 0.701 4.498 1.00 90.25 90 GLN A O 1
ATOM 680 N N . LEU A 1 91 ? -17.785 2.471 3.222 1.00 89.00 91 LEU A N 1
ATOM 681 C CA . LEU A 1 91 ? -16.422 2.759 2.777 1.00 89.00 91 LEU A CA 1
ATOM 682 C C . LEU A 1 91 ? -15.583 3.342 3.930 1.00 89.00 91 LEU A C 1
ATOM 684 O O . LEU A 1 91 ? -16.113 4.095 4.751 1.00 89.00 91 LEU A O 1
ATOM 688 N N . LEU A 1 92 ? -14.275 3.063 3.993 1.00 88.38 92 LEU A N 1
ATOM 689 C CA . LEU A 1 92 ? -13.427 3.596 5.069 1.00 88.38 92 LEU A CA 1
ATOM 690 C C . LEU A 1 92 ? -13.355 5.123 5.047 1.00 88.38 92 LEU A C 1
ATOM 692 O O . LEU A 1 92 ? -13.293 5.722 6.113 1.00 88.38 92 LEU A O 1
ATOM 696 N N . SER A 1 93 ? -13.427 5.776 3.888 1.00 83.75 93 SER A N 1
ATOM 697 C CA . SER A 1 93 ? -13.559 7.240 3.856 1.00 83.75 93 SER A CA 1
ATOM 698 C C . SER A 1 93 ? -14.702 7.765 4.694 1.00 83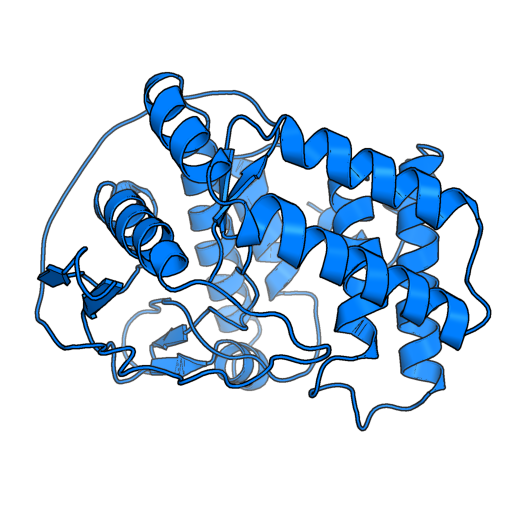.75 93 SER A C 1
ATOM 700 O O . SER A 1 93 ? -14.529 8.731 5.424 1.00 83.75 93 SER A O 1
ATOM 702 N N . ASN A 1 94 ? -15.855 7.116 4.594 1.00 87.12 94 ASN A N 1
ATOM 703 C CA . ASN A 1 94 ? -17.067 7.545 5.260 1.00 87.12 94 ASN A CA 1
ATOM 704 C C . ASN A 1 94 ? -16.889 7.324 6.767 1.00 87.12 94 ASN A C 1
ATOM 706 O O . ASN A 1 94 ? -17.035 8.255 7.546 1.00 87.12 94 ASN A O 1
ATOM 710 N N . ALA A 1 95 ? -16.374 6.159 7.171 1.00 89.19 95 ALA A N 1
ATOM 711 C CA . ALA A 1 95 ? -16.030 5.884 8.566 1.00 89.19 95 ALA A CA 1
ATOM 712 C C . ALA A 1 95 ? -14.913 6.782 9.153 1.00 89.19 95 ALA A C 1
ATOM 714 O O . ALA A 1 95 ? -14.889 6.987 10.365 1.00 89.19 95 ALA A O 1
ATOM 715 N N . LEU A 1 96 ? -13.995 7.314 8.334 1.00 86.62 96 LEU A N 1
ATOM 716 C CA . LEU A 1 96 ? -12.978 8.295 8.750 1.00 86.62 96 LEU A CA 1
ATOM 717 C C . LEU A 1 96 ? -13.513 9.736 8.786 1.00 86.62 96 LEU A C 1
ATOM 719 O O . LEU A 1 96 ? -13.022 10.539 9.571 1.00 86.62 96 LEU A O 1
ATOM 723 N N . GLN A 1 97 ? -14.492 10.062 7.940 1.00 84.62 97 GLN A N 1
ATOM 724 C CA . GLN A 1 97 ? -15.105 11.389 7.830 1.00 84.62 97 GLN A CA 1
ATOM 725 C C . GLN A 1 97 ? -16.254 11.594 8.836 1.00 84.62 97 GLN A C 1
ATOM 727 O O . GLN A 1 97 ? -16.498 12.718 9.268 1.00 84.62 97 GLN A O 1
ATOM 732 N N . GLU A 1 98 ? -16.960 10.520 9.193 1.00 87.38 98 GLU A N 1
ATOM 733 C CA . GLU A 1 98 ? -18.111 10.503 10.108 1.00 87.38 98 GLU A CA 1
ATOM 734 C C . GLU A 1 98 ? -17.737 10.049 11.532 1.00 87.38 98 GLU A C 1
ATOM 736 O O . GLU A 1 98 ? -18.477 10.310 12.481 1.00 87.38 98 GLU A O 1
ATOM 741 N N . GLY A 1 99 ? -16.615 9.338 11.693 1.00 85.50 99 GLY A N 1
ATOM 742 C CA . GLY A 1 99 ? -16.177 8.772 12.969 1.00 85.50 99 GLY A CA 1
ATOM 743 C C . GLY A 1 99 ? -15.480 9.777 13.889 1.00 85.50 99 GLY A C 1
ATOM 744 O O . GLY A 1 99 ? -14.760 10.664 13.438 1.00 85.50 99 GLY A O 1
ATOM 745 N N . ASP A 1 100 ? -15.640 9.596 15.203 1.00 87.31 100 ASP A N 1
ATOM 746 C CA . ASP A 1 100 ? -14.866 10.342 16.202 1.00 87.31 100 ASP A CA 1
ATOM 747 C C . ASP A 1 100 ? -13.399 9.863 16.285 1.00 87.31 100 ASP A C 1
ATOM 749 O O . ASP A 1 100 ? -13.044 8.773 15.822 1.00 87.31 100 ASP A O 1
ATOM 753 N N . ASP A 1 101 ? -12.537 10.646 16.943 1.00 86.94 101 ASP A N 1
ATOM 754 C CA . ASP A 1 101 ? -11.116 10.317 17.152 1.00 86.94 101 ASP A CA 1
ATOM 755 C C . ASP A 1 101 ? -10.887 8.910 17.730 1.00 86.94 101 ASP A C 1
ATOM 757 O O . ASP A 1 101 ? -9.856 8.290 17.461 1.00 86.94 101 ASP A O 1
ATOM 761 N N . LYS A 1 102 ? -11.825 8.378 18.523 1.00 90.31 102 LYS A N 1
ATOM 762 C CA . LYS A 1 102 ? -11.730 7.064 19.174 1.00 90.31 102 LYS A CA 1
ATOM 763 C C . LYS A 1 102 ? -12.077 5.937 18.198 1.00 90.31 102 LYS A C 1
ATOM 765 O O . LYS A 1 102 ? -11.404 4.905 18.212 1.00 90.31 102 LYS A O 1
ATOM 770 N N . VAL A 1 103 ? -13.075 6.120 17.336 1.00 89.50 103 VAL A N 1
ATOM 771 C CA . VAL A 1 103 ? -13.389 5.234 16.205 1.00 89.50 103 VAL A CA 1
ATOM 772 C C . VAL A 1 103 ? -12.226 5.237 15.216 1.00 89.50 103 VAL A C 1
ATOM 774 O O . VAL A 1 103 ? -11.661 4.179 14.942 1.00 89.50 103 VAL A O 1
ATOM 777 N N . VAL A 1 104 ? -11.787 6.418 14.779 1.00 89.69 104 VAL A N 1
ATOM 778 C CA . VAL A 1 104 ? -10.667 6.615 13.846 1.00 89.69 104 VAL A CA 1
ATOM 779 C C . VAL A 1 104 ? -9.369 5.986 14.384 1.00 89.69 104 VAL A C 1
ATOM 781 O O . VAL A 1 104 ? -8.679 5.267 13.657 1.00 89.69 104 VAL A O 1
ATOM 784 N N . SER A 1 105 ? -9.069 6.159 15.678 1.00 90.81 105 SER A N 1
ATOM 785 C CA . SER A 1 105 ? -7.918 5.527 16.349 1.00 90.81 105 SER A CA 1
ATOM 786 C C . SER A 1 105 ? -8.015 3.997 16.407 1.00 90.81 105 SER A C 1
ATOM 788 O O . SER A 1 105 ? -7.023 3.308 16.163 1.00 90.81 105 SER A O 1
ATOM 790 N N . ARG A 1 106 ? -9.199 3.437 16.711 1.00 94.00 106 ARG A N 1
ATOM 791 C CA . ARG A 1 106 ? -9.420 1.975 16.716 1.00 94.00 106 ARG A CA 1
ATOM 792 C C . ARG A 1 106 ? -9.234 1.376 15.326 1.00 94.00 106 ARG A C 1
ATOM 794 O O . ARG A 1 106 ? -8.632 0.311 15.210 1.00 94.00 106 ARG A O 1
ATOM 801 N N . ILE A 1 107 ? -9.729 2.060 14.295 1.00 93.56 107 ILE A N 1
ATOM 802 C CA . ILE A 1 107 ? -9.595 1.637 12.901 1.00 93.56 107 ILE A CA 1
ATOM 803 C C . ILE A 1 107 ? -8.122 1.648 12.478 1.00 93.56 107 ILE A C 1
ATOM 805 O O . ILE A 1 107 ? -7.631 0.635 11.982 1.00 93.56 107 ILE A O 1
ATOM 809 N N . GLY A 1 108 ? -7.400 2.743 12.751 1.00 93.19 108 GLY A N 1
ATOM 810 C CA . GLY A 1 108 ? -5.960 2.849 12.491 1.00 93.19 108 GLY A CA 1
ATOM 811 C C . GLY A 1 108 ? -5.181 1.704 13.129 1.00 93.19 108 GLY A C 1
ATOM 812 O O . GLY A 1 108 ? -4.511 0.948 12.427 1.00 93.19 108 GLY A O 1
ATOM 813 N N . ARG A 1 109 ? -5.354 1.508 14.442 1.00 95.56 109 ARG A N 1
ATOM 814 C CA . ARG A 1 109 ? -4.686 0.440 15.196 1.00 95.56 109 ARG A CA 1
ATOM 815 C C . ARG A 1 109 ? -4.959 -0.953 14.625 1.00 95.56 109 ARG A C 1
ATOM 817 O O . ARG A 1 109 ? -4.012 -1.693 14.393 1.00 95.56 109 ARG A O 1
ATOM 824 N N . ALA A 1 110 ? -6.223 -1.299 14.373 1.00 95.81 110 ALA A N 1
ATOM 825 C CA . ALA A 1 110 ? -6.596 -2.630 13.891 1.00 95.81 110 ALA A CA 1
ATOM 826 C C . ALA A 1 110 ? -5.996 -2.954 12.511 1.00 95.81 110 ALA A C 1
ATOM 828 O O . ALA A 1 110 ? -5.578 -4.085 12.267 1.00 95.81 110 ALA A O 1
ATOM 829 N N . LEU A 1 111 ? -5.924 -1.959 11.622 1.00 95.50 111 LEU A N 1
ATOM 830 C CA . LEU A 1 111 ? -5.331 -2.105 10.291 1.00 95.50 111 LEU A CA 1
ATOM 831 C C . LEU A 1 111 ? -3.803 -2.149 10.338 1.00 95.50 111 LEU A C 1
ATOM 833 O O . LEU A 1 111 ? -3.203 -2.932 9.607 1.00 95.50 111 LEU A O 1
ATOM 837 N N . GLY A 1 112 ? -3.175 -1.355 11.208 1.00 95.19 112 GLY A N 1
ATOM 838 C CA . GLY A 1 112 ? -1.725 -1.379 11.405 1.00 95.19 112 GLY A CA 1
ATOM 839 C C . GLY A 1 112 ? -1.249 -2.694 12.018 1.00 95.19 112 GLY A C 1
ATOM 840 O O . GLY A 1 112 ? -0.273 -3.274 11.551 1.00 95.19 112 GLY A O 1
ATOM 841 N N . GLU A 1 113 ? -1.986 -3.207 13.005 1.00 97.00 113 GLU A N 1
ATOM 842 C CA . GLU A 1 113 ? -1.757 -4.518 13.618 1.00 97.00 113 GLU A CA 1
ATOM 843 C C . GLU A 1 113 ? -1.916 -5.645 12.587 1.00 97.00 113 GLU A C 1
ATOM 845 O O . GLU A 1 113 ? -1.008 -6.459 12.436 1.00 97.00 113 GLU A O 1
ATOM 850 N N . PHE A 1 114 ? -3.009 -5.652 11.813 1.00 96.50 114 PHE A N 1
ATOM 851 C CA . PHE A 1 114 ? -3.220 -6.626 10.738 1.00 96.50 114 PHE A CA 1
ATOM 852 C C . PHE A 1 114 ? -2.108 -6.582 9.680 1.00 96.50 114 PHE A C 1
ATOM 854 O O . PHE A 1 114 ? -1.522 -7.619 9.378 1.00 96.50 114 PHE A O 1
ATOM 861 N N . MET A 1 115 ? -1.781 -5.403 9.139 1.00 95.81 115 MET A N 1
ATOM 862 C CA . MET A 1 115 ? -0.754 -5.272 8.097 1.00 95.81 115 MET A CA 1
ATOM 863 C C . MET A 1 115 ? 0.642 -5.613 8.620 1.00 95.81 115 MET A C 1
ATOM 865 O O . MET A 1 115 ? 1.404 -6.279 7.924 1.00 95.81 115 MET A O 1
ATOM 869 N N . GLY A 1 116 ? 0.965 -5.220 9.856 1.00 95.88 116 GLY A N 1
ATOM 870 C CA . GLY A 1 116 ? 2.225 -5.575 10.502 1.00 95.88 116 GLY A CA 1
ATOM 871 C C . GLY A 1 116 ? 2.348 -7.086 10.706 1.00 95.88 116 GLY A C 1
ATOM 872 O O . GLY A 1 116 ? 3.366 -7.672 10.348 1.00 95.88 116 GLY A O 1
ATOM 873 N N . ARG A 1 117 ? 1.286 -7.742 11.196 1.00 97.38 117 ARG A N 1
ATOM 874 C CA . ARG A 1 117 ? 1.228 -9.209 11.321 1.00 97.38 117 ARG A CA 1
ATOM 875 C C . ARG A 1 117 ? 1.287 -9.910 9.974 1.00 97.38 117 ARG A C 1
ATOM 877 O O . ARG A 1 117 ? 1.950 -10.931 9.883 1.00 97.38 117 ARG A O 1
ATOM 884 N N . PHE A 1 118 ? 0.622 -9.393 8.944 1.00 96.38 118 PHE A N 1
ATOM 885 C CA . PHE A 1 118 ? 0.587 -10.014 7.619 1.00 96.38 118 PHE A CA 1
ATOM 886 C C . PHE A 1 118 ? 1.930 -9.906 6.895 1.00 96.38 118 PHE A C 1
ATOM 888 O O . PHE A 1 118 ? 2.407 -10.898 6.345 1.00 96.38 118 PHE A O 1
ATOM 895 N N . HIS A 1 119 ? 2.590 -8.748 6.951 1.00 96.44 119 HIS A N 1
ATOM 896 C CA . HIS A 1 119 ? 3.949 -8.608 6.434 1.00 96.44 119 HIS A CA 1
ATOM 897 C C . HIS A 1 119 ? 4.927 -9.493 7.221 1.00 96.44 119 HIS A C 1
ATOM 899 O O . HIS A 1 119 ? 5.675 -10.245 6.606 1.00 96.44 119 HIS A O 1
ATOM 905 N N . LYS A 1 120 ? 4.847 -9.528 8.559 1.00 96.50 120 LYS A N 1
ATOM 906 C CA . LYS A 1 120 ? 5.707 -10.402 9.372 1.00 96.50 120 LYS A CA 1
ATOM 907 C C . LYS A 1 120 ? 5.455 -11.892 9.118 1.00 96.50 120 LYS A C 1
ATOM 909 O O . LYS A 1 120 ? 6.385 -12.668 8.961 1.00 96.50 120 LYS A O 1
ATOM 914 N N . TRP A 1 121 ? 4.197 -12.304 9.022 1.00 97.38 121 TRP A N 1
ATOM 915 C CA . TRP A 1 121 ? 3.827 -13.685 8.714 1.00 97.38 121 TRP A CA 1
ATOM 916 C C . TRP A 1 121 ? 4.169 -14.080 7.271 1.00 97.38 121 TRP A C 1
ATOM 918 O O . TRP A 1 121 ? 4.366 -15.254 6.989 1.00 97.38 121 TRP A O 1
ATOM 928 N N . THR A 1 122 ? 4.305 -13.121 6.354 1.00 96.69 122 THR A N 1
ATOM 929 C CA . THR A 1 122 ? 4.807 -13.404 5.004 1.00 96.69 122 THR A CA 1
ATOM 930 C C . THR A 1 122 ? 6.316 -13.216 4.858 1.00 96.69 122 THR A C 1
ATOM 932 O O . THR A 1 122 ? 6.821 -13.643 3.825 1.00 96.69 122 THR A O 1
ATOM 935 N N . SER A 1 123 ? 7.045 -12.706 5.869 1.00 95.25 123 SER A N 1
ATOM 936 C CA . SER A 1 123 ? 8.526 -12.676 5.928 1.00 95.25 123 SER A CA 1
ATOM 937 C C . SER A 1 123 ? 9.160 -14.049 6.144 1.00 95.25 123 SER A C 1
ATOM 939 O O . SER A 1 123 ? 10.289 -14.296 5.716 1.00 95.25 123 SER A O 1
ATOM 941 N N . LEU A 1 124 ? 8.396 -14.968 6.733 1.00 96.25 124 LEU A N 1
ATOM 942 C CA . LEU A 1 124 ? 8.857 -16.282 7.172 1.00 96.25 124 LEU A CA 1
ATOM 943 C C . LEU A 1 124 ? 9.437 -17.129 6.020 1.00 96.25 124 LEU A C 1
ATOM 945 O O . LEU A 1 124 ? 8.952 -17.027 4.883 1.00 96.25 124 LEU A O 1
ATOM 949 N N . PRO A 1 125 ? 10.447 -17.985 6.264 1.00 96.94 125 PRO A N 1
ATOM 950 C CA . PRO A 1 125 ? 11.044 -18.822 5.223 1.00 96.94 125 PRO A CA 1
ATOM 951 C C . PRO A 1 125 ? 10.040 -19.704 4.463 1.00 96.94 125 PRO A C 1
ATOM 953 O O . PRO A 1 125 ? 10.153 -19.829 3.243 1.00 96.94 125 PRO A O 1
ATOM 956 N N . GLU A 1 126 ? 9.015 -20.251 5.126 1.00 97.12 126 GLU A N 1
ATOM 957 C CA . GLU A 1 126 ? 7.997 -21.110 4.501 1.00 97.12 126 GLU A CA 1
ATOM 958 C C . GLU A 1 126 ? 7.109 -20.392 3.468 1.00 97.12 126 GLU A C 1
ATOM 960 O O . GLU A 1 126 ? 6.458 -21.044 2.651 1.00 97.12 126 GLU A O 1
ATOM 965 N N . HIS A 1 127 ? 7.115 -19.055 3.445 1.00 96.25 127 HIS A N 1
ATOM 966 C CA . HIS A 1 127 ? 6.404 -18.258 2.446 1.00 96.25 127 HIS A CA 1
ATOM 967 C C . HIS A 1 127 ? 7.262 -17.876 1.228 1.00 96.25 127 HIS A C 1
ATOM 969 O O . HIS A 1 127 ? 6.767 -17.175 0.345 1.00 96.25 127 HIS A O 1
ATOM 975 N N . ALA A 1 128 ? 8.504 -18.361 1.101 1.00 95.44 128 ALA A N 1
ATOM 976 C CA . ALA A 1 128 ? 9.378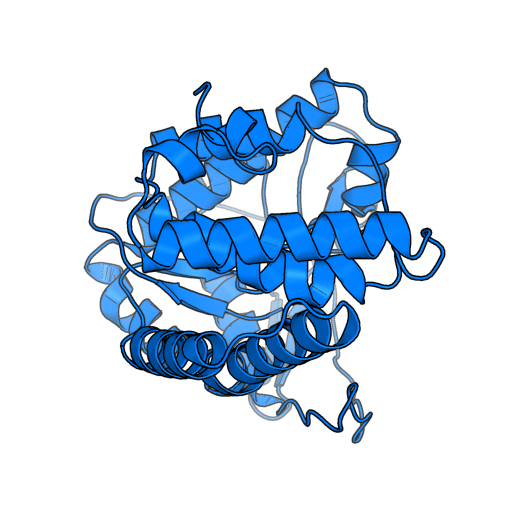 -18.048 -0.037 1.00 95.44 128 ALA A CA 1
ATOM 977 C C . ALA A 1 128 ? 8.720 -18.301 -1.411 1.00 95.44 128 ALA A C 1
ATOM 979 O O . ALA A 1 128 ? 8.711 -17.404 -2.258 1.00 95.44 128 ALA A O 1
ATOM 980 N N . ASP A 1 129 ? 8.081 -19.459 -1.605 1.00 96.75 129 ASP A N 1
ATOM 981 C CA . ASP A 1 129 ? 7.353 -19.768 -2.845 1.00 96.75 129 ASP A CA 1
ATOM 982 C C . ASP A 1 129 ? 6.086 -18.917 -3.020 1.00 96.75 129 ASP A C 1
ATOM 984 O O . ASP A 1 129 ? 5.737 -18.546 -4.140 1.00 96.75 129 ASP A O 1
ATOM 988 N N . THR A 1 130 ? 5.429 -18.528 -1.919 1.00 95.31 130 THR A N 1
ATOM 989 C CA . THR A 1 130 ? 4.285 -17.598 -1.957 1.00 95.31 130 THR A CA 1
ATOM 990 C C . THR A 1 130 ? 4.724 -16.246 -2.525 1.00 95.31 130 THR A C 1
ATOM 992 O O . THR A 1 130 ? 4.075 -15.701 -3.415 1.00 95.31 130 THR A O 1
ATOM 995 N N . ARG A 1 131 ? 5.859 -15.717 -2.056 1.00 95.81 131 ARG A N 1
ATOM 996 C CA . ARG A 1 131 ? 6.417 -14.431 -2.506 1.00 95.81 131 ARG A CA 1
ATOM 997 C C . ARG A 1 131 ? 6.891 -14.481 -3.945 1.00 95.81 131 ARG A C 1
ATOM 999 O O . ARG A 1 131 ? 6.561 -13.593 -4.722 1.00 95.81 131 ARG A O 1
ATOM 1006 N N . LYS A 1 132 ? 7.586 -15.557 -4.322 1.00 95.19 132 LYS A N 1
ATOM 1007 C CA . LYS A 1 132 ? 7.953 -15.826 -5.715 1.00 95.19 132 LYS A CA 1
ATOM 1008 C C . LYS A 1 132 ? 6.713 -15.823 -6.615 1.00 95.19 132 LYS A C 1
ATOM 1010 O O . LYS A 1 132 ? 6.708 -15.124 -7.624 1.00 95.19 132 LYS A O 1
ATOM 1015 N N . ARG A 1 133 ? 5.630 -16.497 -6.205 1.00 94.69 133 ARG A N 1
ATOM 1016 C CA . ARG A 1 133 ? 4.360 -16.491 -6.942 1.00 94.69 133 ARG A CA 1
ATOM 1017 C C . ARG A 1 133 ? 3.741 -15.093 -7.046 1.00 94.69 133 ARG A C 1
ATOM 1019 O O . ARG A 1 133 ? 3.210 -14.769 -8.099 1.00 94.69 133 ARG A O 1
ATOM 1026 N N . PHE A 1 134 ? 3.811 -14.241 -6.021 1.00 93.56 134 PHE A N 1
ATOM 1027 C CA . PHE A 1 134 ? 3.341 -12.848 -6.139 1.00 93.56 134 PHE A CA 1
ATOM 1028 C C . PHE A 1 134 ? 4.269 -11.946 -6.963 1.00 93.56 134 PHE A C 1
ATOM 1030 O O . PHE A 1 134 ? 3.796 -10.974 -7.549 1.00 93.56 134 PHE A O 1
ATOM 1037 N N . LEU A 1 135 ? 5.556 -12.279 -7.084 1.00 92.69 135 LEU A N 1
ATOM 1038 C CA . LEU A 1 135 ? 6.493 -11.566 -7.953 1.00 92.69 135 LEU A CA 1
ATOM 1039 C C . LEU A 1 135 ? 6.197 -11.784 -9.449 1.00 92.69 135 LEU A C 1
ATOM 1041 O O . LEU A 1 135 ? 6.450 -10.904 -10.266 1.00 92.69 135 LEU A O 1
ATOM 1045 N N . GLU A 1 136 ? 5.580 -12.911 -9.808 1.00 93.69 136 GLU A N 1
ATOM 1046 C CA . GLU A 1 136 ? 5.101 -13.205 -11.171 1.00 93.69 136 GLU A CA 1
ATOM 1047 C C . GLU A 1 136 ? 3.929 -12.297 -11.618 1.00 93.69 136 GLU A C 1
ATOM 1049 O O . GLU A 1 136 ? 3.471 -12.388 -12.756 1.00 93.69 136 GLU A O 1
ATOM 1054 N N . ASN A 1 137 ? 3.433 -11.402 -10.756 1.00 91.31 137 ASN A N 1
ATOM 1055 C CA . ASN A 1 137 ? 2.370 -10.448 -11.074 1.00 91.31 137 ASN A CA 1
ATOM 1056 C C . ASN A 1 137 ? 2.899 -9.242 -11.875 1.00 91.31 137 ASN A C 1
ATOM 1058 O O . ASN A 1 137 ? 2.963 -8.119 -11.371 1.00 91.31 137 ASN A O 1
ATOM 1062 N N . GLU A 1 138 ? 3.298 -9.468 -13.128 1.00 90.31 138 GLU A N 1
ATOM 1063 C CA . GLU A 1 138 ? 3.893 -8.450 -14.013 1.00 90.31 138 GLU A CA 1
ATOM 1064 C C . GLU A 1 138 ? 3.034 -7.183 -14.145 1.00 90.31 138 GLU A C 1
ATOM 1066 O O . GLU A 1 138 ? 3.567 -6.078 -14.083 1.00 90.31 138 GLU A O 1
ATOM 1071 N N . ALA A 1 139 ? 1.706 -7.319 -14.207 1.00 87.56 139 ALA A N 1
ATOM 1072 C CA . ALA A 1 139 ? 0.792 -6.178 -14.293 1.00 87.56 139 ALA A CA 1
ATOM 1073 C C . ALA A 1 139 ? 0.834 -5.272 -13.044 1.00 87.56 139 ALA A C 1
ATOM 1075 O O . ALA A 1 139 ? 0.635 -4.061 -13.142 1.00 87.56 139 ALA A O 1
ATOM 1076 N N . SER A 1 140 ? 1.104 -5.829 -11.857 1.00 84.56 140 SER A N 1
ATOM 1077 C CA . SER A 1 140 ? 1.269 -5.050 -10.620 1.00 84.56 140 SER A CA 1
ATOM 1078 C C . SER A 1 140 ? 2.714 -4.609 -10.367 1.00 84.56 140 SER A C 1
ATOM 1080 O O . SER A 1 140 ? 2.923 -3.534 -9.808 1.00 84.56 140 SER A O 1
ATOM 1082 N N . ARG A 1 141 ? 3.693 -5.432 -10.760 1.00 87.69 141 ARG A N 1
ATOM 1083 C CA . ARG A 1 141 ? 5.136 -5.237 -10.545 1.00 87.69 141 ARG A CA 1
ATOM 1084 C C . ARG A 1 141 ? 5.768 -4.274 -11.549 1.00 87.69 141 ARG A C 1
ATOM 1086 O O . ARG A 1 141 ? 6.651 -3.506 -11.183 1.00 87.69 141 ARG A O 1
ATOM 1093 N N . GLU A 1 142 ? 5.331 -4.335 -12.804 1.00 88.44 142 GLU A N 1
ATOM 1094 C CA . GLU A 1 142 ? 5.880 -3.554 -13.910 1.00 88.44 142 GLU A CA 1
ATOM 1095 C C . GLU A 1 142 ? 4.875 -2.496 -14.383 1.00 88.44 142 GLU A C 1
ATOM 1097 O O . GLU A 1 142 ? 5.091 -1.316 -14.110 1.00 88.44 142 GLU A O 1
ATOM 1102 N N . ASP A 1 143 ? 3.751 -2.890 -14.995 1.00 88.62 143 ASP A N 1
ATOM 1103 C CA . ASP A 1 143 ? 2.834 -1.950 -15.670 1.00 88.62 143 ASP A CA 1
ATOM 1104 C C . ASP A 1 143 ? 2.283 -0.863 -14.726 1.00 88.62 143 ASP A C 1
ATOM 1106 O O . ASP A 1 143 ? 2.387 0.336 -15.000 1.00 88.62 143 ASP A O 1
ATOM 1110 N N . LEU A 1 144 ? 1.710 -1.264 -13.584 1.00 86.25 144 LEU A N 1
ATOM 1111 C CA . LEU A 1 144 ? 1.117 -0.328 -12.622 1.00 86.25 144 LEU A CA 1
ATOM 1112 C C . LEU A 1 144 ? 2.157 0.506 -11.860 1.00 86.25 144 LEU A C 1
ATOM 1114 O O . LEU A 1 144 ? 1.851 1.640 -11.484 1.00 86.25 144 LEU A O 1
ATOM 1118 N N . LEU A 1 145 ? 3.367 -0.010 -11.628 1.00 89.44 145 LEU A N 1
ATOM 1119 C CA . LEU A 1 145 ? 4.427 0.743 -10.950 1.00 89.44 145 LEU A CA 1
ATOM 1120 C C . LEU A 1 145 ? 5.068 1.776 -11.887 1.00 89.44 145 LEU A C 1
ATOM 1122 O O . LEU A 1 145 ? 5.258 2.927 -11.489 1.00 89.44 145 LEU A O 1
ATOM 1126 N N . ASP A 1 146 ? 5.325 1.400 -13.141 1.00 92.69 146 ASP A N 1
ATOM 1127 C CA . ASP A 1 146 ? 5.790 2.318 -14.181 1.00 92.69 146 ASP A CA 1
ATOM 1128 C C . ASP A 1 146 ? 4.759 3.424 -14.443 1.00 92.69 146 ASP A C 1
ATOM 1130 O O . ASP A 1 146 ? 5.113 4.600 -14.510 1.00 92.69 146 ASP A O 1
ATOM 1134 N N . TYR A 1 147 ? 3.468 3.079 -14.494 1.00 90.69 147 TYR A N 1
ATOM 1135 C CA . TYR A 1 147 ? 2.387 4.061 -14.595 1.00 90.69 147 TYR A CA 1
ATOM 1136 C C . TYR A 1 147 ? 2.371 5.045 -13.409 1.00 90.69 147 TYR A C 1
ATOM 1138 O O . TYR A 1 147 ? 2.299 6.256 -13.624 1.00 90.69 147 TYR A O 1
ATOM 1146 N N . ARG A 1 148 ? 2.536 4.576 -12.160 1.00 90.19 148 ARG A N 1
ATOM 1147 C CA . ARG A 1 148 ? 2.662 5.465 -10.981 1.00 90.19 148 ARG A CA 1
ATOM 1148 C C . ARG A 1 148 ? 3.869 6.402 -11.080 1.00 90.19 148 ARG A C 1
ATOM 1150 O O . ARG A 1 148 ? 3.745 7.582 -10.754 1.00 90.19 148 ARG A O 1
ATOM 1157 N N . TRP A 1 149 ? 5.015 5.917 -11.558 1.00 94.44 149 TRP A N 1
ATOM 1158 C CA . TRP A 1 149 ? 6.195 6.759 -11.789 1.00 94.44 149 TRP A CA 1
ATOM 1159 C C . TRP A 1 149 ? 5.991 7.778 -12.916 1.00 94.44 149 TRP A C 1
ATOM 1161 O O . TRP A 1 149 ? 6.361 8.941 -12.754 1.00 94.44 149 TRP A O 1
ATOM 1171 N N . LYS A 1 150 ? 5.362 7.384 -14.029 1.00 94.38 150 LYS A N 1
ATOM 1172 C CA . LYS A 1 150 ? 4.991 8.289 -15.129 1.00 94.38 150 LYS A CA 1
ATOM 1173 C C . LYS A 1 150 ? 4.065 9.406 -14.648 1.00 94.38 150 LYS A C 1
ATOM 1175 O O . LYS A 1 150 ? 4.349 10.570 -14.927 1.00 94.38 150 LYS A O 1
ATOM 1180 N N . LEU A 1 151 ? 3.036 9.078 -13.859 1.00 92.56 151 LEU A N 1
ATOM 1181 C CA . LEU A 1 151 ? 2.176 10.075 -13.216 1.00 92.56 151 LEU A CA 1
ATOM 1182 C C . LEU A 1 151 ? 2.979 11.008 -12.300 1.00 92.56 151 LEU A C 1
ATOM 1184 O O . LEU A 1 151 ? 2.837 12.219 -12.418 1.00 92.56 151 LEU A O 1
ATOM 1188 N N . ALA A 1 152 ? 3.862 10.481 -11.445 1.00 94.56 152 ALA A N 1
ATOM 1189 C CA . ALA A 1 152 ? 4.654 11.301 -10.522 1.00 94.56 152 ALA A CA 1
ATOM 1190 C C . ALA A 1 152 ? 5.586 12.289 -11.253 1.00 94.56 152 ALA A C 1
ATOM 1192 O O . ALA A 1 152 ? 5.660 13.466 -10.897 1.00 94.56 152 ALA A O 1
ATOM 1193 N N . ILE A 1 153 ? 6.250 11.840 -12.324 1.00 96.06 153 ILE A N 1
ATOM 1194 C CA . ILE A 1 153 ? 7.113 12.680 -13.170 1.00 96.06 153 ILE A CA 1
ATOM 1195 C C . ILE A 1 153 ? 6.279 13.706 -13.955 1.00 96.06 153 ILE A C 1
ATOM 1197 O O . ILE A 1 153 ? 6.679 14.866 -14.081 1.00 96.06 153 ILE A O 1
ATOM 1201 N N . SER A 1 154 ? 5.108 13.312 -14.466 1.00 94.25 154 SER A N 1
ATOM 1202 C CA . SER A 1 154 ? 4.179 14.225 -15.142 1.00 94.25 154 SER A CA 1
ATOM 1203 C C . SER A 1 154 ? 3.631 15.288 -14.185 1.00 94.25 154 SER A C 1
ATOM 1205 O O . SER A 1 154 ? 3.505 16.453 -14.565 1.00 94.25 154 SER A O 1
ATOM 1207 N N . GLY A 1 155 ? 3.333 14.905 -12.944 1.00 93.44 155 GLY A N 1
ATOM 1208 C CA . GLY A 1 155 ? 2.875 15.781 -11.874 1.00 93.44 155 GLY A CA 1
ATOM 1209 C C . GLY A 1 155 ? 3.919 16.809 -11.468 1.00 93.44 155 GLY A C 1
ATOM 1210 O O . GLY A 1 155 ? 3.638 18.007 -11.473 1.00 93.44 155 GLY A O 1
ATOM 1211 N N . ALA A 1 156 ? 5.151 16.356 -11.224 1.00 95.56 156 ALA A N 1
ATOM 1212 C CA . ALA A 1 156 ? 6.292 17.225 -10.958 1.00 95.56 156 ALA A CA 1
ATOM 1213 C C . ALA A 1 156 ? 6.468 18.273 -12.073 1.00 95.56 156 ALA A C 1
ATOM 1215 O O . ALA A 1 156 ? 6.483 19.478 -11.812 1.00 95.56 156 ALA A O 1
ATOM 1216 N N . LYS A 1 157 ? 6.494 17.833 -13.339 1.00 96.00 157 LYS A N 1
ATOM 1217 C CA . LYS A 1 157 ? 6.607 18.725 -14.507 1.00 96.00 157 LYS A CA 1
ATOM 1218 C C . LYS A 1 157 ? 5.465 19.744 -14.591 1.00 96.00 157 LYS A C 1
ATOM 1220 O O . LYS A 1 157 ? 5.733 20.911 -14.864 1.00 96.00 157 LYS A O 1
ATOM 1225 N N . ARG A 1 158 ? 4.220 19.349 -14.294 1.00 94.38 158 ARG A N 1
ATOM 1226 C CA . ARG A 1 158 ? 3.036 20.232 -14.331 1.00 94.38 158 ARG A CA 1
ATOM 1227 C C . ARG A 1 158 ? 3.150 21.446 -13.401 1.00 94.38 158 ARG A C 1
ATOM 1229 O O . ARG A 1 158 ? 2.614 22.501 -13.725 1.00 94.38 158 ARG A O 1
ATOM 1236 N N . TYR A 1 159 ? 3.847 21.309 -12.271 1.00 94.56 159 TYR A N 1
ATOM 1237 C CA . TYR A 1 159 ? 4.024 22.384 -11.286 1.00 94.56 159 TYR A CA 1
ATOM 1238 C C . TYR A 1 159 ? 5.378 23.109 -11.370 1.00 94.56 159 TYR A C 1
ATOM 1240 O O . TYR A 1 159 ? 5.615 24.014 -10.572 1.00 94.56 159 TYR A O 1
ATOM 1248 N N . GLY A 1 160 ? 6.237 22.763 -12.339 1.00 96.81 160 GLY A N 1
ATOM 1249 C CA . GLY A 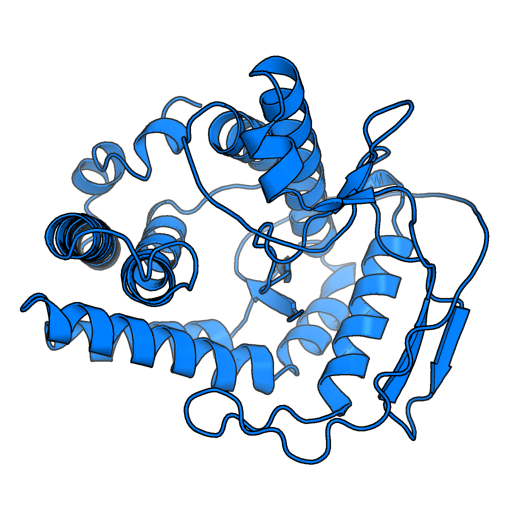1 160 ? 7.594 23.315 -12.464 1.00 96.81 160 GLY A CA 1
ATOM 1250 C C . GLY A 1 160 ? 8.623 22.672 -11.523 1.00 96.81 160 GLY A C 1
ATOM 1251 O O . GLY A 1 160 ? 9.668 23.256 -11.273 1.00 96.81 160 GLY A O 1
ATOM 1252 N N . LEU A 1 161 ? 8.316 21.478 -11.006 1.00 96.69 161 LEU A N 1
ATOM 1253 C CA . LEU A 1 161 ? 9.060 20.736 -9.979 1.00 96.69 161 LEU A CA 1
ATOM 1254 C C . LEU A 1 161 ? 9.776 19.487 -10.538 1.00 96.69 161 LEU A C 1
ATOM 1256 O O . LEU A 1 161 ? 10.139 18.582 -9.792 1.00 96.69 161 LEU A O 1
ATOM 1260 N N . GLY A 1 162 ? 9.901 19.378 -11.863 1.00 95.06 162 GLY A N 1
ATOM 1261 C CA . GLY A 1 162 ? 10.509 18.222 -12.527 1.00 95.06 162 GLY A CA 1
ATOM 1262 C C . GLY A 1 162 ? 12.035 18.309 -12.576 1.00 95.06 162 GLY A C 1
ATOM 1263 O O . GLY A 1 162 ? 12.572 19.313 -13.032 1.00 95.06 162 GLY A O 1
ATOM 1264 N N . HIS A 1 163 ? 12.716 17.229 -12.185 1.00 96.25 163 HIS A N 1
ATOM 1265 C CA . HIS A 1 163 ? 14.175 17.094 -12.253 1.00 96.25 163 HIS A CA 1
ATOM 1266 C C . HIS A 1 163 ? 14.580 15.817 -13.002 1.00 96.25 163 HIS A C 1
ATOM 1268 O O . HIS A 1 163 ? 13.882 14.805 -12.925 1.00 96.25 163 HIS A O 1
ATOM 1274 N N . ASP A 1 164 ? 15.733 15.832 -13.673 1.00 95.06 164 ASP A N 1
ATOM 1275 C CA . ASP A 1 164 ? 16.198 14.697 -14.487 1.00 95.06 164 ASP A CA 1
ATOM 1276 C C . ASP A 1 164 ? 16.461 13.431 -13.650 1.00 95.06 164 ASP A C 1
ATOM 1278 O O . ASP A 1 164 ? 16.111 12.327 -14.072 1.00 95.06 164 ASP A O 1
ATOM 1282 N N . TRP A 1 165 ? 16.940 13.589 -12.407 1.00 96.69 165 TRP A N 1
ATOM 1283 C CA . TRP A 1 165 ? 17.151 12.481 -11.461 1.00 96.69 165 TRP A CA 1
ATOM 1284 C C . TRP A 1 165 ? 15.870 11.699 -11.120 1.00 96.69 165 TRP A C 1
ATOM 1286 O O . TRP A 1 165 ? 15.941 10.578 -10.617 1.00 96.69 165 TRP A O 1
ATOM 1296 N N . MET A 1 166 ? 14.678 12.235 -11.411 1.00 96.69 166 MET A N 1
ATOM 1297 C CA . MET A 1 166 ? 13.422 11.497 -11.228 1.00 96.69 166 MET A CA 1
ATOM 1298 C C . MET A 1 166 ? 13.291 10.325 -12.213 1.00 96.69 166 MET A C 1
ATOM 1300 O O . MET A 1 166 ? 12.646 9.329 -11.886 1.00 96.69 166 MET A O 1
ATOM 1304 N N . ALA A 1 167 ? 13.916 10.409 -13.394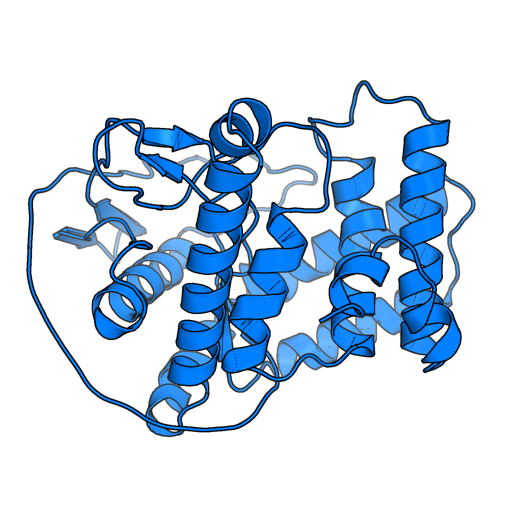 1.00 95.81 167 ALA A N 1
ATOM 1305 C CA . ALA A 1 167 ? 14.002 9.282 -14.322 1.00 95.81 167 ALA A CA 1
ATOM 1306 C C . ALA A 1 167 ? 14.944 8.191 -13.784 1.00 95.81 167 ALA A C 1
ATOM 1308 O O . ALA A 1 167 ? 14.612 7.010 -13.837 1.00 95.81 167 ALA A O 1
ATOM 1309 N N . GLU A 1 168 ? 16.069 8.585 -13.182 1.00 95.69 168 GLU A N 1
ATOM 1310 C CA . GLU A 1 168 ? 17.020 7.664 -12.546 1.00 95.69 168 GLU A CA 1
ATOM 1311 C C . GLU A 1 168 ? 16.369 6.914 -11.370 1.00 95.69 168 GLU A C 1
ATOM 1313 O O . GLU A 1 168 ? 16.477 5.690 -11.291 1.00 95.69 168 GLU A O 1
ATOM 1318 N N . MET A 1 169 ? 15.623 7.626 -10.510 1.00 95.25 169 MET A N 1
ATOM 1319 C CA . MET A 1 169 ? 14.866 7.034 -9.396 1.00 95.25 169 MET A CA 1
ATOM 1320 C C . MET A 1 169 ? 13.714 6.133 -9.854 1.00 95.25 169 MET A C 1
ATOM 1322 O O . MET A 1 169 ? 13.473 5.100 -9.226 1.00 95.25 169 MET A O 1
ATOM 1326 N N . ARG A 1 170 ? 13.014 6.481 -10.946 1.00 95.75 170 ARG A N 1
ATOM 1327 C CA . ARG A 1 170 ? 12.059 5.565 -11.590 1.00 95.75 170 ARG A CA 1
ATOM 1328 C C . ARG A 1 170 ? 12.773 4.278 -11.971 1.00 95.75 170 ARG A C 1
ATOM 1330 O O . ARG A 1 170 ? 12.344 3.205 -11.563 1.00 95.75 170 ARG A O 1
ATOM 1337 N N . ASP A 1 171 ? 13.854 4.380 -12.735 1.00 95.75 171 ASP A N 1
ATOM 1338 C CA . ASP A 1 171 ? 14.539 3.215 -13.288 1.00 95.75 171 ASP A CA 1
ATOM 1339 C C . ASP A 1 171 ? 15.188 2.359 -12.190 1.00 95.75 171 ASP A C 1
ATOM 1341 O O . ASP A 1 171 ? 15.269 1.141 -12.331 1.00 95.75 171 ASP A O 1
ATOM 1345 N N . GLU A 1 172 ? 15.598 2.964 -11.073 1.00 93.56 172 GLU A N 1
ATOM 1346 C CA . GLU A 1 172 ? 16.006 2.260 -9.854 1.00 93.56 172 GLU A CA 1
ATOM 1347 C C . GLU A 1 172 ? 14.839 1.535 -9.179 1.00 93.56 172 GLU A C 1
ATOM 1349 O O . GLU A 1 172 ? 14.934 0.329 -8.956 1.00 93.56 172 GLU A O 1
ATOM 1354 N N . GLY A 1 173 ? 13.707 2.206 -8.952 1.00 91.81 173 GLY A N 1
ATOM 1355 C CA . GLY A 1 173 ? 12.501 1.575 -8.406 1.00 91.81 173 GLY A CA 1
ATOM 1356 C C . GLY A 1 173 ? 11.956 0.443 -9.288 1.00 91.81 173 GLY A C 1
ATOM 1357 O O . GLY A 1 173 ? 11.475 -0.563 -8.771 1.00 91.81 173 GLY A O 1
ATOM 1358 N N . MET A 1 174 ? 12.089 0.553 -10.615 1.00 93.75 174 MET A N 1
ATOM 1359 C CA . MET A 1 174 ? 11.748 -0.525 -11.553 1.00 93.75 174 MET A CA 1
ATOM 1360 C C . MET A 1 174 ? 12.755 -1.688 -11.525 1.00 93.75 174 MET A C 1
ATOM 1362 O O . MET A 1 174 ? 12.386 -2.804 -11.890 1.00 93.75 174 MET A O 1
ATOM 1366 N N . ARG A 1 175 ? 14.013 -1.470 -11.107 1.00 93.69 175 ARG A N 1
ATOM 1367 C CA . ARG A 1 175 ? 14.990 -2.550 -10.859 1.00 93.69 175 ARG A CA 1
ATOM 1368 C C . ARG A 1 175 ? 14.714 -3.244 -9.525 1.00 93.69 175 ARG A C 1
ATOM 1370 O O . ARG A 1 175 ? 14.645 -4.468 -9.505 1.00 93.69 175 ARG A O 1
ATOM 1377 N N . ASP A 1 176 ? 14.494 -2.481 -8.457 1.00 89.25 176 ASP A N 1
ATOM 1378 C CA . ASP A 1 176 ? 14.157 -2.986 -7.117 1.00 89.25 176 ASP A CA 1
ATOM 1379 C C . ASP A 1 176 ? 12.898 -3.870 -7.152 1.00 89.25 176 ASP A C 1
ATOM 1381 O O . ASP A 1 176 ? 12.935 -5.046 -6.791 1.00 89.25 176 ASP A O 1
ATOM 1385 N N . ALA A 1 177 ? 11.814 -3.379 -7.762 1.00 88.75 177 ALA A N 1
ATOM 1386 C CA . ALA A 1 177 ? 10.580 -4.147 -7.933 1.00 88.75 177 ALA A CA 1
ATOM 1387 C C . ALA A 1 177 ? 10.751 -5.446 -8.748 1.00 88.75 177 ALA A C 1
ATOM 1389 O O . ALA A 1 177 ? 9.962 -6.377 -8.584 1.00 88.75 177 ALA A O 1
ATOM 1390 N N . LYS A 1 178 ? 11.776 -5.550 -9.610 1.00 89.75 178 LYS A N 1
ATOM 1391 C CA . LYS A 1 178 ? 12.092 -6.795 -10.333 1.00 89.75 178 LYS A CA 1
ATOM 1392 C C . LYS A 1 178 ? 12.807 -7.827 -9.455 1.00 89.75 178 LYS A C 1
ATOM 1394 O O . LYS A 1 178 ? 12.626 -9.015 -9.711 1.00 89.75 178 LYS A O 1
ATOM 1399 N N . LEU A 1 179 ? 13.562 -7.396 -8.439 1.00 88.81 179 LEU A N 1
ATOM 1400 C CA . LEU A 1 179 ? 14.107 -8.267 -7.387 1.00 88.81 179 LEU A CA 1
ATOM 1401 C C . LEU A 1 179 ? 13.000 -8.716 -6.420 1.00 88.81 179 LEU A C 1
ATOM 1403 O O . LEU A 1 179 ? 13.002 -9.857 -5.958 1.00 88.81 179 LEU A O 1
ATOM 1407 N N . GLY A 1 180 ? 12.033 -7.832 -6.158 1.00 86.62 180 GLY A N 1
ATOM 1408 C CA . GLY A 1 180 ? 10.915 -8.093 -5.260 1.00 86.62 180 GLY A CA 1
ATOM 1409 C C . GLY A 1 180 ? 11.325 -8.023 -3.798 1.00 86.62 180 GLY A C 1
ATOM 1410 O O . GLY A 1 180 ? 12.153 -7.204 -3.407 1.00 86.62 180 GLY A O 1
ATOM 1411 N N . GLY A 1 181 ? 10.780 -8.916 -2.970 1.00 87.31 181 GLY A N 1
ATOM 1412 C CA . GLY A 1 181 ? 11.285 -9.030 -1.613 1.00 87.31 181 GLY A CA 1
ATOM 1413 C C . GLY A 1 181 ? 10.590 -10.035 -0.695 1.00 87.31 181 GLY A C 1
ATOM 1414 O O . GLY A 1 181 ? 9.675 -10.750 -1.106 1.00 87.31 181 GLY A O 1
ATOM 1415 N N . PRO A 1 182 ? 11.071 -10.123 0.553 1.00 90.69 182 PRO A N 1
ATOM 1416 C CA . PRO A 1 182 ? 10.584 -11.000 1.611 1.00 90.69 182 PRO A CA 1
ATOM 1417 C C . PRO A 1 182 ? 9.192 -10.756 2.216 1.00 90.69 182 PRO A C 1
ATOM 1419 O O . PRO A 1 182 ? 8.794 -11.642 2.942 1.00 90.69 182 PRO A O 1
ATOM 1422 N N . VAL A 1 183 ? 8.390 -9.721 1.945 1.00 94.25 183 VAL A N 1
ATOM 1423 C CA . VAL A 1 183 ? 6.970 -9.698 2.414 1.00 94.25 183 VAL A CA 1
ATOM 1424 C C . VAL A 1 183 ? 5.985 -9.633 1.258 1.00 94.25 183 VAL A C 1
ATOM 1426 O O . VAL A 1 183 ? 6.297 -9.029 0.239 1.00 94.25 183 VAL A O 1
ATOM 1429 N N . VAL A 1 184 ? 4.791 -10.223 1.389 1.00 93.62 184 VAL A N 1
ATOM 1430 C CA . VAL A 1 184 ? 3.697 -10.003 0.424 1.00 93.62 184 VAL A CA 1
ATOM 1431 C C . VAL A 1 184 ? 2.961 -8.727 0.819 1.00 93.62 184 VAL A C 1
ATOM 1433 O O . VAL A 1 184 ? 2.398 -8.644 1.905 1.00 93.62 184 VAL A O 1
ATOM 1436 N N . CYS A 1 185 ? 2.933 -7.743 -0.073 1.00 90.81 185 CYS A N 1
ATOM 1437 C CA . CYS A 1 185 ? 2.231 -6.482 0.107 1.00 90.81 185 CYS A CA 1
ATOM 1438 C C . CYS A 1 185 ? 0.923 -6.449 -0.680 1.00 90.81 185 CYS A C 1
ATOM 1440 O O . CYS A 1 185 ? 0.863 -6.830 -1.852 1.00 90.81 185 CYS A O 1
ATOM 1442 N N . MET A 1 186 ? -0.103 -5.863 -0.067 1.00 89.31 186 MET A N 1
ATOM 1443 C CA . MET A 1 186 ? -1.283 -5.396 -0.784 1.00 89.31 186 MET A CA 1
ATOM 1444 C C . MET A 1 186 ? -0.967 -4.041 -1.439 1.00 89.31 186 MET A C 1
ATOM 1446 O O . MET A 1 186 ? -1.136 -2.981 -0.841 1.00 89.31 186 MET A O 1
ATOM 1450 N N . GLY A 1 187 ? -0.518 -4.070 -2.694 1.00 82.38 187 GLY A N 1
ATOM 1451 C CA . GLY A 1 187 ? -0.149 -2.894 -3.499 1.00 82.38 187 GLY A CA 1
ATOM 1452 C C . GLY A 1 187 ? -1.292 -1.919 -3.816 1.00 82.38 187 GLY A C 1
ATOM 1453 O O . GLY A 1 187 ? -1.072 -0.862 -4.410 1.00 82.38 187 GLY A O 1
ATOM 1454 N N . ASP A 1 188 ? -2.511 -2.278 -3.423 1.00 82.88 188 ASP A N 1
ATOM 1455 C CA . ASP A 1 188 ? -3.748 -1.517 -3.582 1.00 82.88 188 ASP A CA 1
ATOM 1456 C C . ASP A 1 188 ? -4.429 -1.318 -2.204 1.00 82.88 188 ASP A C 1
ATOM 1458 O O . ASP A 1 188 ? -5.650 -1.342 -2.104 1.00 82.88 188 ASP A O 1
ATOM 1462 N N . PHE A 1 189 ? -3.662 -1.199 -1.109 1.00 86.75 189 PHE A N 1
ATOM 1463 C CA . PHE A 1 189 ? -4.159 -0.959 0.259 1.00 86.75 189 PHE A CA 1
ATOM 1464 C C . PHE A 1 189 ? -4.337 0.543 0.520 1.00 86.75 189 PHE A C 1
ATOM 1466 O O . PHE A 1 189 ? -3.437 1.220 1.009 1.00 86.75 189 PHE A O 1
ATOM 1473 N N . TRP A 1 190 ? -5.486 1.094 0.121 1.00 80.12 190 TRP A N 1
ATOM 1474 C CA . TRP A 1 190 ? -5.619 2.551 -0.041 1.00 80.12 190 TRP A CA 1
ATOM 1475 C C . TRP A 1 190 ? -6.937 3.160 0.432 1.00 80.12 190 TRP A C 1
ATOM 1477 O O . TRP A 1 190 ? -7.304 4.215 -0.070 1.00 80.12 190 TRP A O 1
ATOM 1487 N N . CYS A 1 191 ? -7.667 2.526 1.362 1.00 79.62 191 CYS A N 1
ATOM 1488 C CA . CYS A 1 191 ? -9.003 2.945 1.841 1.00 79.62 191 CYS A CA 1
ATOM 1489 C C . CYS A 1 191 ? -10.088 2.875 0.739 1.00 79.62 191 CYS A C 1
ATOM 1491 O O . CYS A 1 191 ? -11.040 2.126 0.879 1.00 79.62 191 CYS A O 1
ATOM 1493 N N . SER A 1 192 ? -9.820 3.464 -0.432 1.00 75.44 192 SER A N 1
ATOM 1494 C CA . SER A 1 192 ? -9.727 2.794 -1.746 1.00 75.44 192 SER A CA 1
ATOM 1495 C C . SER A 1 192 ? -10.162 1.318 -1.791 1.00 75.44 192 SER A C 1
ATOM 1497 O O . SER A 1 192 ? -11.052 0.913 -2.529 1.00 75.44 192 SER A O 1
ATOM 1499 N N . ASN A 1 193 ? -9.519 0.521 -0.934 1.00 83.94 193 ASN A N 1
ATOM 1500 C CA . ASN A 1 193 ? -9.846 -0.866 -0.641 1.00 83.94 193 ASN A CA 1
ATOM 1501 C C . ASN A 1 193 ? -9.844 -1.137 0.886 1.00 83.94 193 ASN A C 1
ATOM 1503 O O . ASN A 1 193 ? -9.087 -1.977 1.351 1.00 83.94 193 ASN A O 1
ATOM 1507 N N . ILE A 1 194 ? -10.647 -0.412 1.686 1.00 89.44 194 ILE A N 1
ATOM 1508 C CA . ILE A 1 194 ? -10.988 -0.697 3.099 1.00 89.44 194 ILE A CA 1
ATOM 1509 C C . ILE A 1 194 ? -12.484 -0.381 3.361 1.00 89.44 194 ILE A C 1
ATOM 1511 O O . ILE A 1 194 ? -12.900 0.753 3.197 1.00 89.44 194 ILE A O 1
ATOM 1515 N N . LEU A 1 195 ? -13.295 -1.377 3.736 1.00 91.19 195 LEU A N 1
ATOM 1516 C CA . LEU A 1 195 ? -14.705 -1.280 4.178 1.00 91.19 195 LEU A CA 1
ATOM 1517 C C . LEU A 1 195 ? -14.789 -1.343 5.714 1.00 91.19 195 LEU A C 1
ATOM 1519 O O . LEU A 1 195 ? -13.920 -1.927 6.358 1.00 91.19 195 LEU A O 1
ATOM 1523 N N . VAL A 1 196 ? -15.872 -0.834 6.306 1.00 91.00 196 VAL A N 1
ATOM 1524 C CA . VAL A 1 196 ? -16.099 -0.750 7.760 1.00 91.00 196 VAL A CA 1
ATOM 1525 C C . VAL A 1 196 ? -17.535 -1.140 8.121 1.00 91.00 196 VAL A C 1
ATOM 1527 O O . VAL A 1 196 ? -18.478 -0.698 7.466 1.00 91.00 196 VAL A O 1
ATOM 1530 N N . SER A 1 197 ? -17.712 -1.967 9.157 1.00 89.06 197 SER A N 1
ATOM 1531 C CA . SER A 1 197 ? -19.040 -2.395 9.631 1.00 89.06 197 SER A CA 1
ATOM 1532 C C . SER A 1 197 ? -19.846 -1.205 10.141 1.00 89.06 197 SER A C 1
ATOM 1534 O O . SER A 1 197 ? -19.344 -0.428 10.953 1.00 89.06 197 SER A O 1
ATOM 1536 N N . T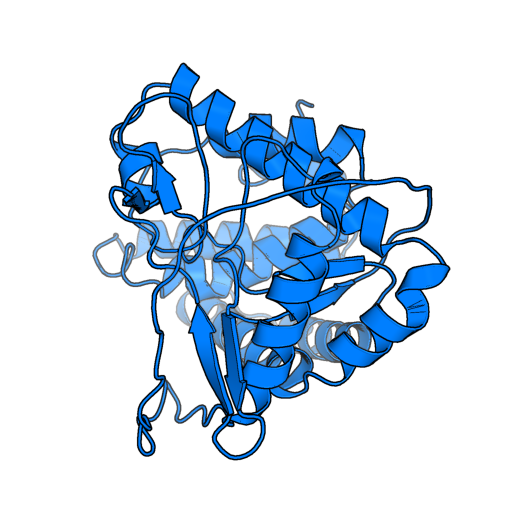HR A 1 198 ? -21.109 -1.090 9.727 1.00 81.75 198 THR A N 1
ATOM 1537 C CA . THR A 1 198 ? -22.025 -0.045 10.221 1.00 81.75 198 THR A CA 1
ATOM 1538 C C . THR A 1 198 ? -22.806 -0.463 11.472 1.00 81.75 198 THR A C 1
ATOM 1540 O O . THR A 1 198 ? -23.637 0.300 11.956 1.00 81.75 198 THR A O 1
ATOM 1543 N N . GLY A 1 199 ? -22.565 -1.663 12.015 1.00 70.44 199 GLY A N 1
ATOM 1544 C CA . GLY A 1 199 ? -23.237 -2.147 13.224 1.00 70.44 199 GLY A CA 1
ATOM 1545 C C . GLY A 1 199 ? -22.431 -3.170 14.030 1.00 70.44 199 GLY A C 1
ATOM 1546 O O . GLY A 1 199 ? -21.600 -3.903 13.489 1.00 70.44 199 GLY A O 1
ATOM 1547 N N . GLY A 1 200 ? -22.720 -3.234 15.333 1.00 69.44 200 GLY A N 1
ATOM 1548 C CA . GLY A 1 200 ? -22.068 -4.138 16.286 1.00 69.44 200 GLY A CA 1
ATOM 1549 C C . GLY A 1 200 ? -20.615 -3.762 16.593 1.00 69.44 200 GLY A C 1
ATOM 1550 O O . GLY A 1 200 ? -20.234 -2.592 16.543 1.00 69.44 200 GLY A O 1
ATOM 1551 N N . ASP A 1 201 ? -19.801 -4.764 16.927 1.00 69.00 201 ASP A N 1
ATOM 1552 C CA . ASP A 1 201 ? -18.356 -4.585 17.078 1.00 69.00 201 ASP A CA 1
ATOM 1553 C C . ASP A 1 201 ? -17.685 -4.174 15.765 1.00 69.00 201 ASP A C 1
ATOM 1555 O O . ASP A 1 201 ? -18.071 -4.610 14.677 1.00 69.00 201 ASP A O 1
ATOM 1559 N N . LEU A 1 202 ? -16.624 -3.370 15.889 1.00 67.44 202 LEU A N 1
ATOM 1560 C CA . LEU A 1 202 ? -15.833 -2.904 14.756 1.00 67.44 202 LEU A CA 1
ATOM 1561 C C . LEU A 1 202 ? -15.281 -4.096 13.965 1.00 67.44 202 LEU A C 1
ATOM 1563 O O . LEU A 1 202 ? -14.571 -4.934 14.520 1.00 67.44 202 LEU A O 1
ATOM 1567 N N . LYS A 1 203 ? -15.574 -4.128 12.662 1.00 65.69 203 LYS A N 1
ATOM 1568 C CA . LYS A 1 203 ? -15.004 -5.070 11.691 1.00 65.69 203 LYS A CA 1
ATOM 1569 C C . LYS A 1 203 ? -14.635 -4.334 10.418 1.00 65.69 203 LYS A C 1
ATOM 1571 O O . LYS A 1 203 ? -15.331 -3.391 10.037 1.00 65.69 203 LYS A O 1
ATOM 1576 N N . LEU A 1 204 ? -13.554 -4.771 9.785 1.00 55.00 204 LEU A N 1
ATOM 1577 C CA . LEU A 1 204 ? -12.921 -4.090 8.663 1.00 55.00 204 LEU A CA 1
ATOM 1578 C C . LEU A 1 204 ? -12.710 -5.076 7.508 1.00 55.00 204 LEU A C 1
ATOM 1580 O O . LEU A 1 204 ? -12.172 -6.160 7.713 1.00 55.00 204 LEU A O 1
ATOM 1584 N N . TYR A 1 205 ? -13.153 -4.686 6.315 1.00 50.25 205 TYR A N 1
ATOM 1585 C CA . TYR A 1 205 ? -12.946 -5.382 5.035 1.00 50.25 205 TYR A CA 1
ATOM 1586 C C . TYR A 1 205 ? -12.402 -4.366 4.018 1.00 50.25 205 TYR A C 1
ATOM 1588 O O . TYR A 1 205 ? -11.662 -3.493 4.454 1.00 50.25 205 TYR A O 1
ATOM 1596 N N . ILE A 1 206 ? -12.676 -4.445 2.698 1.00 42.03 206 ILE A N 1
ATOM 1597 C CA . ILE A 1 206 ? -11.771 -3.889 1.656 1.00 42.03 206 ILE A CA 1
ATOM 1598 C C . ILE A 1 206 ? -12.465 -3.175 0.419 1.00 42.03 206 ILE A C 1
ATOM 1600 O O . ILE A 1 206 ? -12.569 -3.783 -0.636 1.00 42.03 206 ILE A O 1
ATOM 1604 N N . ASN A 1 207 ? -12.945 -1.891 0.513 1.00 35.53 207 ASN A N 1
ATOM 1605 C CA . ASN A 1 207 ? -13.423 -0.963 -0.595 1.00 35.53 207 ASN A CA 1
ATOM 1606 C C . ASN A 1 207 ? -13.690 0.562 -0.215 1.00 35.53 207 ASN A C 1
ATOM 1608 O O . ASN A 1 207 ? -14.391 0.787 0.768 1.00 35.53 207 ASN A O 1
ATOM 1612 N N . ARG A 1 208 ? -13.278 1.589 -1.020 1.00 35.06 208 ARG A N 1
ATOM 1613 C CA . ARG A 1 208 ? -13.800 3.017 -1.094 1.00 35.06 208 ARG A CA 1
ATOM 1614 C C . ARG A 1 208 ? -13.054 4.230 -0.401 1.00 35.06 208 ARG A C 1
ATOM 1616 O O . ARG A 1 208 ? -12.878 4.198 0.813 1.00 35.06 208 ARG A O 1
ATOM 1623 N N . LEU A 1 209 ? -12.726 5.365 -1.082 1.00 35.41 209 LEU A N 1
ATOM 1624 C CA . LEU A 1 209 ? -12.153 6.624 -0.482 1.00 35.41 209 LEU A CA 1
ATOM 1625 C C . LEU A 1 209 ? -12.907 7.945 -0.819 1.00 35.41 209 LEU A C 1
ATOM 1627 O O . LEU A 1 209 ? -13.623 8.025 -1.813 1.00 35.41 209 LEU A O 1
ATOM 1631 N N . GLY A 1 210 ? -12.647 8.991 -0.015 1.00 30.84 210 GLY A N 1
ATOM 1632 C CA . GLY A 1 210 ? -13.297 10.306 0.146 1.00 30.84 210 GLY A CA 1
ATOM 1633 C C . GLY A 1 210 ? -12.608 11.099 1.292 1.00 30.84 210 GLY A C 1
ATOM 1634 O O . GLY A 1 210 ? -11.849 10.517 2.061 1.00 30.84 210 GLY A O 1
ATOM 1635 N N . ASN A 1 211 ? -12.757 12.426 1.377 1.00 39.31 211 ASN A N 1
ATOM 1636 C CA . ASN A 1 211 ? -11.644 13.309 1.786 1.00 39.31 211 ASN A CA 1
ATOM 1637 C C . ASN A 1 211 ? -11.889 14.200 3.032 1.00 39.31 211 ASN A C 1
ATOM 1639 O O . ASN A 1 211 ? -12.712 15.111 2.936 1.00 39.31 211 ASN A O 1
ATOM 1643 N N . ARG A 1 212 ? -11.097 14.030 4.120 1.00 43.78 212 ARG A N 1
ATOM 1644 C CA . ARG A 1 212 ? -10.378 15.103 4.882 1.00 43.78 212 ARG A CA 1
ATOM 1645 C C . ARG A 1 212 ? -9.683 14.626 6.184 1.00 43.78 212 ARG A C 1
ATOM 1647 O O . ARG A 1 212 ? -10.019 13.586 6.726 1.00 43.78 212 ARG A O 1
ATOM 1654 N N . THR A 1 213 ? -8.753 15.466 6.668 1.00 44.56 213 THR A N 1
ATOM 1655 C CA . THR A 1 213 ? -8.110 15.530 8.011 1.00 44.56 213 THR A CA 1
ATOM 1656 C C . THR A 1 213 ? -7.285 14.313 8.503 1.00 44.56 213 THR A C 1
ATOM 1658 O O . THR A 1 213 ? -7.839 13.252 8.771 1.00 44.56 213 THR A O 1
ATOM 1661 N N . PRO A 1 214 ? -5.956 14.454 8.712 1.00 57.47 214 PRO A N 1
ATOM 1662 C CA . PRO A 1 214 ? -5.103 13.392 9.264 1.00 57.47 214 PRO A CA 1
ATOM 1663 C C . PRO A 1 214 ? -4.949 13.424 10.807 1.00 57.47 214 PRO A C 1
ATOM 1665 O O . PRO A 1 214 ? -5.406 14.343 11.477 1.00 57.47 214 PRO A O 1
ATOM 1668 N N . MET A 1 215 ? -4.172 12.457 11.327 1.00 66.56 215 MET A N 1
ATOM 1669 C CA . MET A 1 215 ? -3.471 12.447 12.639 1.00 66.56 215 MET A CA 1
ATOM 1670 C C . MET A 1 215 ? -4.107 11.775 13.884 1.00 66.56 215 MET A C 1
ATOM 1672 O O . MET A 1 215 ? -3.479 11.796 14.945 1.00 66.56 215 MET A O 1
ATOM 1676 N N . PRO A 1 216 ? -5.224 11.026 13.777 1.00 73.88 216 PRO A N 1
ATOM 1677 C CA . PRO A 1 216 ? -5.422 9.846 14.636 1.00 73.88 216 PRO A CA 1
ATOM 1678 C C . PRO A 1 216 ? -5.168 8.542 13.865 1.00 73.88 216 PRO A C 1
ATOM 1680 O O . PRO A 1 216 ? -4.400 7.696 14.319 1.00 73.88 216 PRO A O 1
ATOM 1683 N N . PHE A 1 217 ? -5.741 8.408 12.660 1.00 86.00 217 PHE A N 1
ATOM 1684 C CA . PHE A 1 217 ? -5.703 7.179 11.853 1.00 86.00 217 PHE A CA 1
ATOM 1685 C C . PHE A 1 217 ? -4.277 6.707 11.542 1.00 86.00 217 PHE A C 1
ATOM 1687 O O . PHE A 1 217 ? -3.870 5.640 11.998 1.00 86.00 217 PHE A O 1
ATOM 1694 N N . MET A 1 218 ? -3.501 7.515 10.806 1.00 84.75 218 MET A N 1
ATOM 1695 C CA . MET A 1 218 ? -2.143 7.139 10.389 1.00 84.75 218 MET A CA 1
ATOM 1696 C C . MET A 1 218 ? -1.215 6.931 11.590 1.00 84.75 218 MET A C 1
ATOM 1698 O O . MET A 1 218 ? -0.400 6.014 11.578 1.00 84.75 218 MET A O 1
ATOM 1702 N N . ARG A 1 219 ? -1.361 7.738 12.649 1.00 86.06 219 ARG A N 1
ATOM 1703 C CA . ARG A 1 219 ? -0.551 7.635 13.868 1.00 86.06 219 ARG A CA 1
ATOM 1704 C C . ARG A 1 219 ? -0.754 6.292 14.564 1.00 86.06 219 ARG A C 1
ATOM 1706 O O . ARG A 1 219 ? 0.218 5.602 14.851 1.00 86.06 219 ARG A O 1
ATOM 1713 N N . GLU A 1 220 ? -2.004 5.893 14.802 1.00 91.62 220 GLU A N 1
ATOM 1714 C CA . GLU A 1 220 ? -2.307 4.601 15.428 1.00 91.62 220 GLU A CA 1
ATOM 1715 C C . GLU A 1 220 ? -2.041 3.417 14.482 1.00 91.62 220 GLU A C 1
ATOM 1717 O O . GLU A 1 220 ? -1.652 2.351 14.956 1.00 91.62 220 GLU A O 1
ATOM 1722 N N . PHE A 1 221 ? -2.172 3.607 13.161 1.00 92.44 221 PHE A N 1
ATOM 1723 C CA . PHE A 1 221 ? -1.765 2.623 12.151 1.00 92.44 221 PHE A CA 1
ATOM 1724 C C . PHE A 1 221 ? -0.264 2.339 12.217 1.00 92.44 221 PHE A C 1
ATOM 1726 O O . PHE A 1 221 ? 0.130 1.202 12.470 1.00 92.44 221 PHE A O 1
ATOM 1733 N N . PHE A 1 222 ? 0.586 3.358 12.061 1.00 89.62 222 PHE A N 1
ATOM 1734 C CA . PHE A 1 222 ? 2.033 3.158 12.113 1.00 89.62 222 PHE A CA 1
ATOM 1735 C C . PHE A 1 222 ? 2.478 2.659 13.486 1.00 89.62 222 PHE A C 1
ATOM 1737 O O . PHE A 1 222 ? 3.305 1.757 13.547 1.00 89.62 222 PHE A O 1
ATOM 1744 N N . LYS A 1 223 ? 1.869 3.149 14.573 1.00 92.31 223 LYS A N 1
ATOM 1745 C CA . LYS A 1 223 ? 2.175 2.707 15.939 1.00 92.31 223 LYS A CA 1
ATOM 1746 C C . LYS A 1 223 ? 1.845 1.240 16.198 1.00 92.31 223 LYS A C 1
ATOM 1748 O O . LYS A 1 223 ? 2.529 0.611 16.995 1.00 92.31 223 LYS A O 1
ATOM 1753 N N . ALA A 1 224 ? 0.812 0.695 15.560 1.00 95.00 224 ALA A N 1
ATOM 1754 C CA . ALA A 1 224 ? 0.526 -0.734 15.628 1.00 95.00 224 ALA A CA 1
ATOM 1755 C C . ALA A 1 224 ? 1.452 -1.535 14.697 1.00 95.00 224 ALA A C 1
ATOM 1757 O O . ALA A 1 224 ? 2.035 -2.534 15.117 1.00 95.00 224 ALA A O 1
ATOM 1758 N N . TYR A 1 225 ? 1.653 -1.053 13.468 1.00 94.50 225 TYR A N 1
ATOM 1759 C CA . TYR A 1 225 ? 2.504 -1.685 12.456 1.00 94.50 225 TYR A CA 1
ATOM 1760 C C . TYR A 1 225 ? 3.958 -1.862 12.930 1.00 94.50 225 TYR A C 1
ATOM 1762 O O . TYR A 1 225 ? 4.533 -2.943 12.779 1.00 94.50 225 TYR A O 1
ATOM 1770 N N . THR A 1 226 ? 4.542 -0.847 13.579 1.00 93.69 226 THR A N 1
ATOM 1771 C CA . THR A 1 226 ? 5.932 -0.892 14.071 1.00 93.69 226 THR A CA 1
ATOM 1772 C C . THR A 1 226 ? 6.157 -1.822 15.264 1.00 93.69 226 THR A C 1
ATOM 1774 O O . THR A 1 226 ? 7.305 -2.107 15.593 1.00 93.69 226 THR A O 1
ATOM 1777 N N . THR A 1 227 ? 5.100 -2.371 15.881 1.00 95.69 227 THR A N 1
ATOM 1778 C CA . THR A 1 227 ? 5.247 -3.462 16.869 1.00 95.69 227 THR A CA 1
ATOM 1779 C C . THR A 1 227 ? 5.560 -4.817 16.225 1.00 95.69 227 THR A C 1
ATOM 1781 O O . THR A 1 227 ? 5.883 -5.780 16.924 1.00 95.69 227 THR A O 1
ATOM 1784 N N . HIS A 1 228 ? 5.451 -4.913 14.897 1.00 95.19 228 HIS A N 1
ATOM 1785 C CA . HIS A 1 228 ? 5.634 -6.151 14.141 1.00 95.19 228 HIS A CA 1
ATOM 1786 C C . HIS A 1 228 ? 6.699 -6.032 13.046 1.00 95.19 228 HIS A C 1
ATOM 1788 O O . HIS A 1 228 ? 7.394 -7.010 12.793 1.00 95.19 228 HIS A O 1
ATOM 1794 N N . MET A 1 229 ? 6.855 -4.851 12.439 1.00 93.75 229 MET A N 1
ATOM 1795 C CA . MET A 1 229 ? 7.742 -4.614 11.297 1.00 93.75 229 MET A CA 1
ATOM 1796 C C . MET A 1 229 ? 8.646 -3.399 11.511 1.00 93.75 229 MET A C 1
ATOM 1798 O O . MET A 1 229 ? 8.204 -2.369 12.021 1.00 93.75 229 MET A O 1
ATOM 1802 N N . HIS A 1 230 ? 9.892 -3.465 11.037 1.00 91.38 230 HIS A N 1
ATOM 1803 C CA . HIS A 1 230 ? 10.704 -2.258 10.883 1.00 91.38 230 HIS A CA 1
ATOM 1804 C C . HIS A 1 230 ? 10.198 -1.404 9.703 1.00 91.38 230 HIS A C 1
ATOM 1806 O O . HIS A 1 230 ? 9.612 -1.922 8.753 1.00 91.38 230 HIS A O 1
ATOM 1812 N N . LEU A 1 231 ? 10.433 -0.091 9.760 1.00 87.88 231 LEU A N 1
ATOM 1813 C CA . LEU A 1 231 ? 10.141 0.846 8.674 1.00 87.88 231 LEU A CA 1
ATOM 1814 C C . LEU A 1 231 ? 11.433 1.523 8.223 1.00 87.88 231 LEU A C 1
ATOM 1816 O O . LEU A 1 231 ? 11.957 2.392 8.926 1.00 87.88 231 LEU A O 1
ATOM 1820 N N . ASP A 1 232 ? 11.904 1.173 7.025 1.00 89.94 232 ASP A N 1
ATOM 1821 C CA . ASP A 1 232 ? 12.916 1.974 6.343 1.00 89.94 232 ASP A CA 1
ATOM 1822 C C . ASP A 1 232 ? 12.324 3.355 6.021 1.00 89.94 232 ASP A C 1
ATOM 1824 O O . ASP A 1 232 ? 11.347 3.502 5.280 1.00 89.94 232 ASP A O 1
ATOM 1828 N N . LYS A 1 233 ? 12.933 4.382 6.613 1.00 88.88 233 LYS A N 1
ATOM 1829 C CA . LYS A 1 233 ? 12.492 5.776 6.523 1.00 88.88 233 LYS A CA 1
ATOM 1830 C C . LYS A 1 233 ? 12.685 6.373 5.128 1.00 88.88 233 LYS A C 1
ATOM 1832 O O . LYS A 1 233 ? 11.892 7.224 4.735 1.00 88.88 233 LYS A O 1
ATOM 1837 N N . ALA A 1 234 ? 13.711 5.945 4.394 1.00 91.19 234 ALA A N 1
ATOM 1838 C CA . ALA A 1 234 ? 13.982 6.396 3.035 1.00 91.19 234 ALA A CA 1
ATOM 1839 C C . ALA A 1 234 ? 13.071 5.680 2.028 1.00 91.19 234 ALA A C 1
ATOM 1841 O O . ALA A 1 234 ? 12.463 6.348 1.196 1.00 91.19 234 ALA A O 1
ATOM 1842 N N . HIS A 1 235 ? 12.879 4.362 2.150 1.00 90.38 235 HIS A N 1
ATOM 1843 C CA . HIS A 1 235 ? 11.953 3.619 1.282 1.00 90.38 235 HIS A CA 1
ATOM 1844 C C . HIS A 1 235 ? 10.492 4.066 1.489 1.00 90.38 235 HIS A C 1
ATOM 1846 O O . HIS A 1 235 ? 9.739 4.223 0.522 1.00 90.38 235 HIS A O 1
ATOM 1852 N N . LEU A 1 236 ? 10.087 4.348 2.735 1.00 90.06 236 LEU A N 1
ATOM 1853 C CA . LEU A 1 236 ? 8.773 4.922 3.043 1.00 90.06 236 LEU A CA 1
ATOM 1854 C C . LEU A 1 236 ? 8.611 6.325 2.439 1.00 90.06 236 LEU A C 1
ATOM 1856 O O . LEU A 1 236 ? 7.606 6.595 1.783 1.00 90.06 236 LEU A O 1
ATOM 1860 N N . ALA A 1 237 ? 9.611 7.197 2.597 1.00 90.75 237 ALA A N 1
ATOM 1861 C CA . ALA A 1 237 ? 9.607 8.533 2.006 1.00 90.75 237 ALA A CA 1
ATOM 1862 C C . ALA A 1 237 ? 9.576 8.510 0.470 1.00 90.75 237 ALA A C 1
ATOM 1864 O O . ALA A 1 237 ? 8.843 9.291 -0.127 1.00 90.75 237 ALA A O 1
ATOM 1865 N N . LEU A 1 238 ? 10.297 7.582 -0.167 1.00 93.62 238 LEU A N 1
ATOM 1866 C CA . LEU A 1 238 ? 10.287 7.387 -1.617 1.00 93.62 238 LEU A CA 1
ATOM 1867 C C . LEU A 1 238 ? 8.882 7.022 -2.122 1.00 93.62 238 LEU A C 1
ATOM 1869 O O . LEU A 1 238 ? 8.378 7.637 -3.063 1.00 93.62 238 LEU A O 1
ATOM 1873 N N . ASN A 1 239 ? 8.218 6.064 -1.469 1.00 91.25 239 ASN A N 1
ATOM 1874 C CA . ASN A 1 239 ? 6.861 5.657 -1.841 1.00 91.25 239 ASN A CA 1
ATOM 1875 C C . ASN A 1 239 ? 5.837 6.777 -1.606 1.00 91.25 239 ASN A C 1
ATOM 1877 O O . ASN A 1 239 ? 5.056 7.081 -2.507 1.00 91.25 239 ASN A O 1
ATOM 1881 N N . VAL A 1 240 ? 5.869 7.433 -0.439 1.00 90.19 240 VAL A N 1
ATOM 1882 C CA . VAL A 1 240 ? 4.972 8.562 -0.132 1.00 90.19 240 VAL A CA 1
ATOM 1883 C C . VAL A 1 240 ? 5.226 9.736 -1.085 1.00 90.19 240 VAL A C 1
ATOM 1885 O O . VAL A 1 240 ? 4.272 10.316 -1.590 1.00 90.19 240 VAL A O 1
ATOM 1888 N N . GLY A 1 241 ? 6.483 10.053 -1.403 1.00 93.19 241 GLY A N 1
ATOM 1889 C CA . GLY A 1 241 ? 6.846 11.119 -2.339 1.00 93.19 241 GLY A CA 1
ATOM 1890 C C . GLY A 1 241 ? 6.293 10.889 -3.748 1.00 93.19 241 GLY A C 1
ATOM 1891 O O . GLY A 1 241 ? 5.634 11.771 -4.303 1.00 93.19 241 GLY A O 1
ATOM 1892 N N . ARG A 1 242 ? 6.470 9.674 -4.290 1.00 95.00 242 ARG A N 1
ATOM 1893 C CA . ARG A 1 242 ? 5.878 9.240 -5.571 1.00 95.00 242 ARG A CA 1
ATOM 1894 C C . ARG A 1 242 ? 4.349 9.326 -5.548 1.00 95.00 242 ARG A C 1
ATOM 1896 O O . ARG A 1 242 ? 3.750 9.818 -6.504 1.00 95.00 242 ARG A O 1
ATOM 1903 N N . ASP A 1 243 ? 3.711 8.850 -4.482 1.00 90.75 243 ASP A N 1
ATOM 1904 C CA . ASP A 1 243 ? 2.249 8.757 -4.417 1.00 90.75 243 ASP A CA 1
ATOM 1905 C C . ASP A 1 243 ? 1.582 10.127 -4.161 1.00 90.75 243 ASP A C 1
ATOM 1907 O O . ASP A 1 243 ? 0.491 10.376 -4.675 1.00 90.75 243 ASP A O 1
ATOM 1911 N N . LEU A 1 244 ? 2.263 11.069 -3.487 1.00 90.00 244 LEU A N 1
ATOM 1912 C CA . LEU A 1 244 ? 1.860 12.483 -3.414 1.00 90.00 244 LEU A CA 1
ATOM 1913 C C . LEU A 1 244 ? 1.999 13.197 -4.771 1.00 90.00 244 LEU A C 1
ATOM 1915 O O . LEU A 1 244 ? 1.101 13.938 -5.165 1.00 90.00 244 LEU A O 1
ATOM 1919 N N . LEU A 1 245 ? 3.092 12.956 -5.504 1.00 92.38 245 LEU A N 1
ATOM 1920 C CA . LEU A 1 245 ? 3.334 13.547 -6.829 1.00 92.38 245 LEU A CA 1
ATOM 1921 C C . LEU A 1 245 ? 2.445 12.980 -7.946 1.00 92.38 245 LEU A C 1
ATOM 1923 O O . LEU A 1 245 ? 2.341 13.600 -9.002 1.00 92.38 245 LEU A O 1
ATOM 1927 N N . SER A 1 246 ? 1.819 11.821 -7.730 1.00 90.75 246 SER A N 1
ATOM 1928 C CA . SER A 1 246 ? 0.885 11.184 -8.664 1.00 90.75 246 SER A CA 1
ATOM 1929 C C . SER A 1 246 ? -0.563 11.319 -8.176 1.00 90.75 246 SER A C 1
ATOM 1931 O O . SER A 1 246 ? -1.239 12.309 -8.459 1.00 90.75 246 SER A O 1
ATOM 1933 N N . PHE A 1 247 ? -1.058 10.357 -7.396 1.00 84.56 247 PHE A N 1
ATOM 1934 C CA . PHE A 1 247 ? -2.442 10.362 -6.915 1.00 84.56 247 PHE A CA 1
ATOM 1935 C C . PHE A 1 247 ? -2.754 11.558 -6.003 1.00 84.56 247 PHE A C 1
ATOM 1937 O O . PHE A 1 247 ? -3.877 12.054 -6.028 1.00 84.56 247 PHE A O 1
ATOM 1944 N N . GLY A 1 248 ? -1.777 12.077 -5.253 1.00 82.94 248 GLY A N 1
ATOM 1945 C CA . GLY A 1 248 ? -1.956 13.257 -4.401 1.00 82.94 248 GLY A CA 1
ATOM 1946 C C . GLY A 1 248 ? -2.350 14.543 -5.141 1.00 82.94 248 GLY A C 1
ATOM 1947 O O . GLY A 1 248 ? -2.882 15.450 -4.505 1.00 82.94 248 GLY A O 1
ATOM 1948 N N . ILE A 1 249 ? -2.164 14.623 -6.463 1.00 85.44 249 ILE A N 1
ATOM 1949 C CA . ILE A 1 249 ? -2.596 15.771 -7.283 1.00 85.44 249 ILE A CA 1
ATOM 1950 C C . ILE A 1 249 ? -3.686 15.434 -8.312 1.00 85.44 249 ILE A C 1
ATOM 1952 O O . ILE A 1 249 ? -4.475 16.316 -8.657 1.00 85.44 249 ILE A O 1
ATOM 1956 N N . ASP A 1 250 ? -3.737 14.184 -8.790 1.00 78.62 250 ASP A N 1
ATOM 1957 C CA . ASP A 1 250 ? -4.622 13.741 -9.879 1.00 78.62 250 ASP A CA 1
ATOM 1958 C C . ASP A 1 250 ? -5.852 12.948 -9.412 1.00 78.62 250 ASP A C 1
ATOM 1960 O O . ASP A 1 250 ? -6.759 12.687 -10.205 1.00 78.62 250 ASP A O 1
ATOM 1964 N N . ALA A 1 251 ? -5.932 12.569 -8.134 1.00 70.62 251 ALA A N 1
ATOM 1965 C CA . ALA A 1 251 ? -7.078 11.824 -7.630 1.00 70.62 251 ALA A CA 1
ATOM 1966 C C . ALA A 1 251 ? -8.386 12.635 -7.656 1.00 70.62 251 ALA A C 1
ATOM 1968 O O . ALA A 1 251 ? -8.430 13.829 -7.348 1.00 70.62 251 ALA A O 1
ATOM 1969 N N . SER A 1 252 ? -9.492 11.939 -7.939 1.00 54.22 252 SER A N 1
ATOM 1970 C CA . SER A 1 252 ? -10.832 12.524 -8.089 1.00 54.22 252 SER A CA 1
ATOM 1971 C C . SER A 1 252 ? -11.271 13.376 -6.895 1.00 54.22 252 SER A C 1
ATOM 1973 O O . SER A 1 252 ? -11.843 14.449 -7.079 1.00 54.22 252 SER A O 1
ATOM 1975 N N . TRP A 1 253 ? -10.936 12.954 -5.673 1.00 60.69 253 TRP A N 1
ATOM 1976 C CA . TRP A 1 253 ? -11.277 13.654 -4.431 1.00 60.69 253 TRP A CA 1
ATOM 1977 C C . TRP A 1 253 ? -10.493 14.961 -4.193 1.00 60.69 253 TRP A C 1
ATOM 1979 O O . TRP A 1 253 ? -10.789 15.681 -3.235 1.00 60.69 253 TRP A O 1
ATOM 1989 N N . LEU A 1 254 ? -9.517 15.278 -5.052 1.00 58.06 254 LEU A N 1
ATOM 1990 C CA . LEU A 1 254 ? -8.805 16.558 -5.109 1.00 58.06 254 LEU A CA 1
ATOM 1991 C C . LEU A 1 254 ? -8.979 17.284 -6.451 1.00 58.06 254 LEU A C 1
ATOM 1993 O O . LEU A 1 254 ? -8.481 18.397 -6.583 1.00 58.06 254 LEU A O 1
ATOM 1997 N N . LEU A 1 255 ? -9.733 16.764 -7.431 1.00 58.28 255 LEU A N 1
ATOM 1998 C CA . LEU A 1 255 ? -9.950 17.480 -8.702 1.00 58.28 255 LEU A CA 1
ATOM 1999 C C . LEU A 1 255 ? -10.485 18.904 -8.482 1.00 58.28 255 LEU A C 1
ATOM 2001 O O . LEU A 1 255 ? -9.993 19.832 -9.122 1.00 58.28 255 LEU A O 1
ATOM 2005 N N . HIS A 1 256 ? -11.379 19.083 -7.506 1.00 61.81 256 HIS A N 1
ATOM 2006 C CA . HIS A 1 256 ? -11.955 20.373 -7.106 1.00 61.81 256 HIS A CA 1
ATOM 2007 C C . HIS A 1 256 ? -11.123 21.178 -6.086 1.00 61.81 256 HIS A C 1
ATOM 2009 O O . HIS A 1 256 ? -11.590 22.220 -5.630 1.00 61.81 256 HIS A O 1
ATOM 2015 N N . SER A 1 257 ? -9.929 20.724 -5.681 1.00 64.38 257 SER A N 1
ATOM 2016 C CA . SER A 1 257 ? -9.050 21.534 -4.828 1.00 64.38 257 SER A CA 1
ATOM 2017 C C . SER A 1 257 ? -8.307 22.591 -5.640 1.00 64.38 257 SER A C 1
ATOM 2019 O O . SER A 1 257 ? -8.004 22.389 -6.820 1.00 64.38 257 SER A O 1
ATOM 2021 N N . ASP A 1 258 ? -7.947 23.679 -4.961 1.00 79.12 258 ASP A N 1
ATOM 2022 C CA . ASP A 1 258 ? -7.124 24.759 -5.501 1.00 79.12 258 ASP A CA 1
ATOM 2023 C C . ASP A 1 258 ? -5.818 24.233 -6.134 1.00 79.12 258 ASP A C 1
ATOM 2025 O O . ASP A 1 258 ? -5.239 23.233 -5.686 1.00 79.12 258 ASP A O 1
ATOM 2029 N N . GLY A 1 259 ? -5.346 24.925 -7.173 1.00 83.69 259 GLY A N 1
ATOM 2030 C CA . GLY A 1 259 ? -4.060 24.666 -7.807 1.00 83.69 259 GLY A CA 1
ATOM 2031 C C . GLY A 1 259 ? -2.886 24.850 -6.846 1.00 83.69 259 GLY A C 1
ATOM 2032 O O . GLY A 1 259 ? -1.939 24.068 -6.920 1.00 83.69 259 GLY A O 1
ATOM 2033 N N . ASP A 1 260 ? -2.969 25.790 -5.899 1.00 86.19 260 ASP A N 1
ATOM 2034 C CA . ASP A 1 260 ? -1.917 25.985 -4.893 1.00 86.19 260 ASP A CA 1
ATOM 2035 C C . ASP A 1 260 ? -1.905 24.886 -3.818 1.00 86.19 260 ASP A C 1
ATOM 2037 O O . ASP A 1 260 ? -0.833 24.491 -3.355 1.00 86.19 260 ASP A O 1
ATOM 2041 N N . VAL A 1 261 ? -3.058 24.284 -3.499 1.00 83.75 261 VAL A N 1
ATOM 2042 C CA . VAL A 1 261 ? -3.111 23.075 -2.652 1.00 83.75 261 VAL A CA 1
ATOM 2043 C C . VAL A 1 261 ? -2.415 21.906 -3.353 1.00 83.75 261 VAL A C 1
ATOM 2045 O O . VAL A 1 261 ? -1.591 21.226 -2.743 1.00 83.75 261 VAL A O 1
ATOM 2048 N N . LYS A 1 262 ? -2.669 21.703 -4.654 1.00 86.81 262 LYS A N 1
ATOM 2049 C CA . LYS A 1 262 ? -1.997 20.653 -5.444 1.00 86.81 262 LYS A CA 1
ATOM 2050 C C . LYS A 1 262 ? -0.498 20.916 -5.594 1.00 86.81 262 LYS A C 1
ATOM 2052 O O . LYS A 1 262 ? 0.292 19.989 -5.445 1.00 86.81 262 LYS A O 1
ATOM 2057 N N . ARG A 1 263 ? -0.090 22.173 -5.807 1.00 90.19 263 ARG A N 1
ATOM 2058 C CA . ARG A 1 263 ? 1.323 22.588 -5.812 1.00 90.19 263 ARG A CA 1
ATOM 2059 C C . ARG A 1 263 ? 2.001 22.289 -4.472 1.00 90.19 263 ARG A C 1
ATOM 2061 O O . ARG A 1 263 ? 3.104 21.758 -4.472 1.00 90.19 263 ARG A O 1
ATOM 2068 N N . SER A 1 264 ? 1.349 22.577 -3.343 1.00 88.12 264 SER A N 1
ATOM 2069 C CA . SER A 1 264 ? 1.876 22.277 -2.002 1.00 88.12 264 SER A CA 1
ATOM 2070 C C . SER A 1 264 ? 2.033 20.769 -1.754 1.00 88.12 264 SER A C 1
ATOM 2072 O O . SER A 1 264 ? 3.046 20.336 -1.201 1.00 88.12 264 SER A O 1
ATOM 2074 N N . ILE A 1 265 ? 1.087 19.953 -2.232 1.00 87.88 265 ILE A N 1
ATOM 2075 C CA . ILE A 1 265 ? 1.190 18.487 -2.192 1.00 87.88 265 ILE A CA 1
ATOM 2076 C C . ILE A 1 265 ? 2.353 17.990 -3.068 1.00 87.88 265 ILE A C 1
ATOM 2078 O O . ILE A 1 265 ? 3.171 17.200 -2.598 1.00 87.88 265 ILE A O 1
ATOM 2082 N N . ALA A 1 266 ? 2.480 18.494 -4.300 1.00 91.56 266 ALA A N 1
ATOM 2083 C CA . ALA A 1 266 ? 3.575 18.147 -5.206 1.00 91.56 266 ALA A CA 1
ATOM 2084 C C . ALA A 1 266 ? 4.952 18.540 -4.638 1.00 91.56 266 ALA A C 1
ATOM 2086 O O . ALA A 1 266 ? 5.879 17.735 -4.671 1.00 91.56 266 ALA A O 1
ATOM 2087 N N . GLN A 1 267 ? 5.067 19.735 -4.050 1.00 93.00 267 GLN A N 1
ATOM 2088 C CA . GLN A 1 267 ? 6.270 20.216 -3.365 1.00 93.00 267 GLN A CA 1
ATOM 2089 C C . GLN A 1 267 ? 6.654 19.296 -2.196 1.00 93.00 267 GLN A C 1
ATOM 2091 O O . GLN A 1 267 ? 7.796 18.850 -2.108 1.00 93.00 267 GLN A O 1
ATOM 2096 N N . THR A 1 268 ? 5.682 18.928 -1.353 1.00 91.56 268 THR A N 1
ATOM 2097 C CA . THR A 1 268 ? 5.896 17.985 -0.240 1.00 91.56 268 THR A CA 1
ATOM 2098 C C . THR A 1 268 ? 6.367 16.617 -0.750 1.00 91.56 268 THR A C 1
ATOM 2100 O O . THR A 1 268 ? 7.230 15.992 -0.136 1.00 91.56 268 THR A O 1
ATOM 2103 N N . GLY A 1 269 ? 5.830 16.152 -1.884 1.00 92.88 269 GLY A N 1
ATOM 2104 C CA . GLY A 1 269 ? 6.247 14.902 -2.520 1.00 92.88 269 GLY A CA 1
ATOM 2105 C C . GLY A 1 269 ? 7.662 14.954 -3.106 1.00 92.88 269 GLY A C 1
ATOM 2106 O O . GLY A 1 269 ? 8.424 14.003 -2.927 1.00 92.88 269 GLY A O 1
ATOM 2107 N N . LEU A 1 270 ? 8.045 16.072 -3.737 1.00 96.31 270 LEU A N 1
ATOM 2108 C CA . LEU A 1 270 ? 9.403 16.302 -4.243 1.00 96.31 270 LEU A CA 1
ATOM 2109 C C . LEU A 1 270 ? 10.433 16.278 -3.106 1.00 96.31 270 LEU A C 1
ATOM 2111 O O . LEU A 1 270 ? 11.431 15.566 -3.206 1.00 96.31 270 LEU A O 1
ATOM 2115 N N . GLU A 1 271 ? 10.171 17.004 -2.016 1.00 95.12 271 GLU A N 1
ATOM 2116 C CA . GLU A 1 271 ? 11.052 17.064 -0.841 1.00 95.12 271 GLU A CA 1
ATOM 2117 C C . GLU A 1 271 ? 11.307 15.681 -0.230 1.00 95.12 271 GLU A C 1
ATOM 2119 O O . GLU A 1 271 ? 12.419 15.391 0.211 1.00 95.12 271 GLU A O 1
ATOM 2124 N N . LEU A 1 272 ? 10.298 14.802 -0.229 1.00 94.75 272 LEU A N 1
ATOM 2125 C CA . LEU A 1 272 ? 10.448 13.424 0.236 1.00 94.75 272 LEU A CA 1
ATOM 2126 C C . LEU A 1 272 ? 11.290 12.562 -0.708 1.00 94.75 272 LEU A C 1
ATOM 2128 O O . LEU A 1 272 ? 12.120 11.791 -0.223 1.00 94.75 272 LEU A O 1
ATOM 2132 N N . LEU A 1 273 ? 11.122 12.703 -2.028 1.00 96.38 273 LEU A N 1
ATOM 2133 C CA . LEU A 1 273 ? 11.970 12.006 -3.000 1.00 96.38 273 LEU A CA 1
ATOM 2134 C C . LEU A 1 273 ? 13.429 12.468 -2.901 1.00 96.38 273 LEU A C 1
ATOM 2136 O O . LEU A 1 273 ? 14.330 11.632 -2.866 1.00 96.38 273 LEU A O 1
ATOM 2140 N N . GLU A 1 274 ? 13.678 13.776 -2.802 1.00 97.00 274 GLU A N 1
ATOM 2141 C CA . GLU A 1 274 ? 15.036 14.310 -2.686 1.00 97.00 274 GLU A CA 1
ATOM 2142 C C . GLU A 1 274 ? 15.704 13.913 -1.362 1.00 97.00 274 GLU A C 1
ATOM 2144 O O . GLU A 1 274 ? 16.850 13.457 -1.369 1.00 97.00 274 GLU A O 1
ATOM 2149 N N . ALA A 1 275 ? 14.997 14.009 -0.234 1.00 96.19 275 ALA A N 1
ATOM 2150 C CA . ALA A 1 275 ? 15.520 13.597 1.067 1.00 96.19 275 ALA A CA 1
ATOM 2151 C C . ALA A 1 275 ? 15.762 12.075 1.157 1.00 96.19 275 ALA A C 1
ATOM 2153 O O . ALA A 1 275 ? 16.723 11.649 1.799 1.00 96.19 275 ALA A O 1
ATOM 2154 N N . ALA A 1 276 ? 14.951 11.252 0.479 1.00 94.69 276 ALA A N 1
ATOM 2155 C CA . ALA A 1 276 ? 15.217 9.821 0.326 1.00 94.69 276 ALA A CA 1
ATOM 2156 C C . ALA A 1 276 ? 16.474 9.566 -0.527 1.00 94.69 276 ALA A C 1
ATOM 2158 O O . ALA A 1 276 ? 17.390 8.885 -0.068 1.00 94.69 276 ALA A O 1
ATOM 2159 N N . ARG A 1 277 ? 16.558 10.169 -1.723 1.00 95.44 277 ARG A N 1
ATOM 2160 C CA . ARG A 1 277 ? 17.676 10.028 -2.681 1.00 95.44 277 ARG A CA 1
ATOM 2161 C C . ARG A 1 277 ? 19.022 10.483 -2.111 1.00 95.44 277 ARG A C 1
ATOM 2163 O O . ARG A 1 277 ? 20.055 9.898 -2.415 1.00 95.44 277 ARG A O 1
ATOM 2170 N N . THR A 1 278 ? 19.021 11.541 -1.304 1.00 96.06 278 THR A N 1
ATOM 2171 C CA . THR A 1 278 ? 20.229 12.100 -0.666 1.00 96.06 278 THR A CA 1
ATOM 2172 C C . THR A 1 278 ? 20.554 11.463 0.687 1.00 96.06 278 THR A C 1
ATOM 2174 O O . THR A 1 278 ? 21.626 11.712 1.238 1.00 96.06 278 THR A O 1
ATOM 2177 N N . GLY A 1 279 ? 19.648 10.651 1.242 1.00 94.62 279 GLY A N 1
ATOM 2178 C CA . GLY A 1 279 ? 19.788 10.080 2.579 1.00 94.62 279 GLY A CA 1
ATOM 2179 C C . GLY A 1 279 ? 19.678 11.101 3.720 1.00 94.62 279 GLY A C 1
ATOM 2180 O O . GLY A 1 279 ? 20.127 10.803 4.833 1.00 94.62 279 GLY A O 1
ATOM 2181 N N . ASP A 1 280 ? 19.094 12.289 3.495 1.00 95.81 280 ASP A N 1
ATOM 2182 C CA . ASP A 1 280 ? 18.931 13.309 4.537 1.00 95.81 280 ASP A CA 1
ATOM 2183 C C . ASP A 1 280 ? 17.846 12.916 5.559 1.00 95.81 280 ASP A C 1
ATOM 2185 O O . ASP A 1 280 ? 16.692 13.358 5.547 1.00 95.81 280 ASP A O 1
ATOM 2189 N N . LYS A 1 281 ? 18.277 12.120 6.540 1.00 92.81 281 LYS A N 1
ATOM 2190 C CA . LYS A 1 281 ? 17.499 11.703 7.715 1.00 92.81 281 LYS A CA 1
ATOM 2191 C C . LYS A 1 281 ? 16.927 12.887 8.512 1.00 92.81 281 LYS A C 1
ATOM 2193 O O . LYS A 1 281 ? 15.915 12.712 9.192 1.00 92.81 281 LYS A O 1
ATOM 2198 N N . LYS A 1 282 ? 17.537 14.077 8.449 1.00 92.19 282 LYS A N 1
ATOM 2199 C CA . LYS A 1 282 ? 17.093 15.288 9.157 1.00 92.19 282 LYS A CA 1
ATOM 2200 C C . LYS A 1 282 ? 15.970 15.983 8.389 1.00 92.19 282 LYS A C 1
ATOM 2202 O O . LYS A 1 282 ? 14.981 16.341 9.029 1.00 92.19 282 LYS A O 1
ATOM 2207 N N . ALA A 1 283 ? 16.067 16.107 7.064 1.00 92.12 283 ALA A N 1
ATOM 2208 C CA . ALA A 1 283 ? 14.954 16.544 6.217 1.00 92.12 283 ALA A CA 1
ATOM 2209 C C . ALA A 1 283 ? 13.755 15.595 6.361 1.00 92.12 283 ALA A C 1
ATOM 2211 O O . ALA A 1 283 ? 12.663 16.046 6.710 1.00 92.12 283 ALA A O 1
ATOM 2212 N N . LEU A 1 284 ? 13.982 14.277 6.249 1.00 89.88 284 LEU A N 1
ATOM 2213 C CA . LEU A 1 284 ? 12.947 13.265 6.482 1.00 89.88 284 LEU A CA 1
ATOM 2214 C C . LEU A 1 284 ? 12.270 13.445 7.846 1.00 89.88 284 LEU A C 1
ATOM 2216 O O . LEU A 1 284 ? 11.051 13.572 7.898 1.00 89.88 284 LEU A O 1
ATOM 2220 N N . SER A 1 285 ? 13.036 13.542 8.942 1.00 86.88 285 SER A N 1
ATOM 2221 C CA . SER A 1 285 ? 12.480 13.698 10.302 1.00 86.88 285 SER A CA 1
ATOM 2222 C C . SER A 1 285 ? 11.629 14.957 10.524 1.00 86.88 285 SER A C 1
ATOM 2224 O O . SER A 1 285 ? 10.918 15.042 11.525 1.00 86.88 285 SER A O 1
ATOM 2226 N N . ARG A 1 286 ? 11.728 15.943 9.624 1.00 87.19 286 ARG A N 1
ATOM 2227 C CA . ARG A 1 286 ? 11.073 17.254 9.719 1.00 87.19 286 ARG A CA 1
ATOM 2228 C C . ARG A 1 286 ? 9.916 17.429 8.740 1.00 87.19 286 ARG A C 1
ATOM 2230 O O . ARG A 1 286 ? 9.115 18.336 8.948 1.00 87.19 286 ARG A O 1
ATOM 2237 N N . ASN A 1 287 ? 9.826 16.607 7.694 1.00 84.62 287 ASN A N 1
ATOM 2238 C CA . ASN A 1 287 ? 8.776 16.742 6.692 1.00 84.62 287 ASN A CA 1
ATOM 2239 C C . ASN A 1 287 ? 7.389 16.476 7.327 1.00 84.62 287 ASN A C 1
ATOM 2241 O O . ASN A 1 287 ? 7.203 15.442 7.980 1.00 84.62 287 ASN A O 1
ATOM 2245 N N . PRO A 1 288 ? 6.404 17.379 7.154 1.00 77.06 288 PRO A N 1
ATOM 2246 C CA . PRO A 1 288 ? 5.128 17.302 7.862 1.00 77.06 288 PRO A CA 1
ATOM 2247 C C . PRO A 1 288 ? 4.302 16.062 7.501 1.00 77.06 288 PRO A C 1
ATOM 2249 O O . PRO A 1 288 ? 3.564 15.575 8.356 1.00 77.06 288 PRO A O 1
ATOM 2252 N N . ALA A 1 289 ? 4.455 15.502 6.295 1.00 76.38 289 ALA A N 1
ATOM 2253 C CA . ALA A 1 289 ? 3.747 14.285 5.897 1.00 76.38 289 ALA A CA 1
ATOM 2254 C C . ALA A 1 289 ? 4.224 13.040 6.669 1.00 76.38 289 ALA A C 1
ATOM 2256 O O . ALA A 1 289 ? 3.447 12.104 6.838 1.00 76.38 289 ALA A O 1
ATOM 2257 N N . LEU A 1 290 ? 5.468 13.035 7.169 1.00 80.44 290 LEU A N 1
ATOM 2258 C CA . LEU A 1 290 ? 6.040 11.933 7.956 1.00 80.44 290 LEU A CA 1
ATOM 2259 C C . LEU A 1 290 ? 6.149 12.242 9.461 1.00 80.44 290 LEU A C 1
ATOM 2261 O O . LEU A 1 290 ? 6.436 11.342 10.248 1.00 80.44 290 LEU A O 1
ATOM 2265 N N . ALA A 1 291 ? 5.914 13.487 9.890 1.00 75.12 291 ALA A N 1
ATOM 2266 C CA . ALA A 1 291 ? 6.140 13.932 11.269 1.00 75.12 291 ALA A CA 1
ATOM 2267 C C . ALA A 1 291 ? 5.384 13.096 12.321 1.00 75.12 291 ALA A C 1
ATOM 2269 O O . ALA A 1 291 ? 5.922 12.813 13.391 1.00 75.12 291 ALA A O 1
ATOM 2270 N N . ASP A 1 292 ? 4.167 12.650 12.008 1.00 66.62 292 ASP A N 1
ATOM 2271 C CA . ASP A 1 292 ? 3.364 11.791 12.888 1.00 66.62 292 ASP A CA 1
ATOM 2272 C C . ASP A 1 292 ? 3.850 10.332 12.938 1.00 66.62 292 ASP A C 1
ATOM 2274 O O . ASP A 1 292 ? 3.613 9.636 13.922 1.00 66.62 292 ASP A O 1
ATOM 2278 N N . MET A 1 293 ? 4.600 9.888 11.924 1.00 70.88 293 MET A N 1
ATOM 2279 C CA . MET A 1 293 ? 5.250 8.571 11.877 1.00 70.88 293 MET A CA 1
ATOM 2280 C C . MET A 1 293 ? 6.532 8.524 12.729 1.00 70.88 293 MET A C 1
ATOM 2282 O O . MET A 1 293 ? 7.047 7.448 13.022 1.00 70.88 293 MET A O 1
ATOM 2286 N N . TYR A 1 294 ? 7.063 9.689 13.119 1.00 67.81 294 TYR A N 1
ATOM 2287 C CA . TYR A 1 294 ? 8.308 9.838 13.886 1.00 67.81 294 TYR A CA 1
ATOM 2288 C C . TYR A 1 294 ? 8.106 10.311 15.332 1.00 67.81 294 TYR A C 1
ATOM 2290 O O . TYR A 1 294 ? 9.080 10.590 16.028 1.00 67.81 294 TYR A O 1
ATOM 2298 N N . ARG A 1 295 ? 6.851 10.378 15.792 1.00 67.44 295 ARG A N 1
ATOM 2299 C CA . ARG A 1 295 ? 6.447 10.656 17.185 1.00 67.44 295 ARG A CA 1
ATOM 2300 C C . ARG A 1 295 ? 6.011 9.386 17.936 1.00 67.44 295 ARG A C 1
ATOM 2302 O O . ARG A 1 295 ? 5.272 9.470 18.916 1.00 67.44 295 ARG A O 1
ATOM 2309 N N . ILE A 1 296 ? 6.417 8.229 17.415 1.00 58.25 296 ILE A N 1
ATOM 2310 C CA . ILE A 1 296 ? 6.046 6.872 17.835 1.00 58.25 296 ILE A CA 1
ATOM 2311 C C . ILE A 1 296 ? 7.268 6.221 18.477 1.00 58.25 296 ILE A C 1
ATOM 2313 O O . ILE A 1 296 ? 7.101 5.742 19.618 1.00 58.25 296 ILE A O 1
#

InterPro domains:
  IPR002575 Aminoglycoside phosphotransferase [PF01636] (42-200)
  IPR011009 Protein kinase-like domain superfamily [SSF56112] (37-229)

Secondary structure (DSSP, 8-state):
--EEEE------------------B----------GGG----TTHHHHHHHHHHHHHH-TTS-SSB--PPEEEEETTTTEEEE----SEEEHHHHHHHS-HHHHHHHHHHHHHHHHHHHHHHHSGGGHHHHHHHHT-HIIIIIHHHHHHHHHHHHHHHTT---THHHHHHHHHHHHHHH--SEEEETT-SSTT-EEESSSS--EES--------SSHHHHHHHHHTTT----HHHHHHHHHHHHHTHHHHSGGGTTS-HHHHHHHHHHHHHHHHHHHHT-HHHHHH-TTTGGGG--